Protein AF-A0A7C3LGN8-F1 (afdb_monomer_lite)

Foldseek 3Di:
DAAAAEAAELDLVVLLVVLLVVCLVQLVPAAEEEEEQDLVVLVVSQCVNPVVDGPRDHRDHLLRLLCVLVVQADEQDLVNLLVLLLVLLVVCVVVVQADPCVVPSPPPCVSSVLSVVLLQCLLQVHALVNLPPVDRVSSRNSSSNVSVVVPCVVPSYDYSSRSLQSSLVSLVVDDDPNAQEEYEARAHDQPYPSSLSSLLSRSVSYNYYYYYHYPPPCPRVCSSPVDDHDYDQDPCCQAPVNQCSVPVPDPDDGPDHDHDPPDDDDDDPDDVRVVVVVVVVLVVCVVVPQDSVRD

Radius of gyration: 23.97 Å; chains: 1; bounding box: 58×37×64 Å

Secondary structure (DSSP, 8-state):
--EEEEEEES-HHHHHHHHHHHHHHHTTTS-EEEEESSHHHHHHHHHHH-TT--TTEEEE-HHHHHHHH-TTPEE--HHHHHHHHHHHHHHHHHTT--SSSTTTTTSTTHHHHHHHHHHHHHHTT--GGGGTTS-HHHHHHHHHHHHHHHTGGGTTEE-HHHHHHHHHHHHHH---TTTTS-EEEES----SHHHHHHHHHHHHH-SEEEEEEETT-HHHHHHHHT-PPEEPPPS-TTSHHHHHHHHTTSSSPPPP----TTS-----SSHHHHHHHHHHHHHHHHHTT--GGG-

Structure (mmCIF, N/CA/C/O backbone):
data_AF-A0A7C3LGN8-F1
#
_entry.id   AF-A0A7C3LGN8-F1
#
loop_
_atom_site.group_PDB
_atom_site.id
_atom_site.type_symbol
_atom_site.label_atom_id
_atom_site.label_alt_id
_atom_site.label_comp_id
_atom_site.label_asym_id
_atom_site.label_entity_id
_atom_site.label_seq_id
_atom_site.pdbx_PDB_ins_code
_atom_site.Cartn_x
_atom_site.Cartn_y
_atom_site.Cartn_z
_atom_site.occupancy
_atom_site.B_iso_or_equiv
_atom_site.auth_seq_id
_atom_site.auth_comp_id
_atom_site.auth_asym_id
_atom_site.auth_atom_id
_atom_site.pdbx_PDB_model_num
ATOM 1 N N . MET A 1 1 ? -13.938 -19.496 -15.094 1.00 53.97 1 MET A N 1
ATOM 2 C CA . MET A 1 1 ? -12.948 -19.193 -14.038 1.00 53.97 1 MET A CA 1
ATOM 3 C C . MET A 1 1 ? -12.036 -18.115 -14.587 1.00 53.97 1 MET A C 1
ATOM 5 O O . MET A 1 1 ? -11.656 -18.241 -15.744 1.00 53.97 1 MET A O 1
ATOM 9 N N . ALA A 1 2 ? -11.773 -17.051 -13.826 1.00 71.06 2 ALA A N 1
ATOM 10 C CA . ALA A 1 2 ? -10.869 -15.985 -14.253 1.00 71.06 2 ALA A CA 1
ATOM 11 C C . ALA A 1 2 ? -9.469 -16.556 -14.518 1.00 71.06 2 ALA A C 1
ATOM 13 O O . ALA A 1 2 ? -8.994 -17.389 -13.741 1.00 71.06 2 ALA A O 1
ATOM 14 N N . ASN A 1 3 ? -8.819 -16.132 -15.601 1.00 91.88 3 ASN A N 1
ATOM 15 C CA . ASN A 1 3 ? -7.423 -16.487 -15.839 1.00 91.88 3 ASN A CA 1
ATOM 16 C C . ASN A 1 3 ? -6.543 -15.579 -14.968 1.00 91.88 3 ASN A C 1
ATOM 18 O O . ASN A 1 3 ? -6.354 -14.410 -15.301 1.00 91.88 3 ASN A O 1
ATOM 22 N N . ILE A 1 4 ? -6.088 -16.090 -13.820 1.00 96.38 4 ILE A N 1
ATOM 23 C CA . ILE A 1 4 ? -5.268 -15.346 -12.856 1.00 96.38 4 ILE A CA 1
ATOM 24 C C . ILE A 1 4 ? -3.822 -15.811 -12.978 1.00 96.38 4 ILE A C 1
ATOM 26 O O . ILE A 1 4 ? -3.517 -16.981 -12.744 1.00 96.38 4 ILE A O 1
ATOM 30 N N . ARG A 1 5 ? -2.925 -14.874 -13.278 1.00 96.38 5 ARG A N 1
ATOM 31 C CA . ARG A 1 5 ? -1.483 -15.104 -13.324 1.00 96.38 5 ARG A CA 1
ATOM 32 C C . ARG A 1 5 ? -0.773 -14.146 -12.376 1.00 96.38 5 ARG A C 1
ATOM 34 O O . ARG A 1 5 ? -1.023 -12.943 -12.394 1.00 96.38 5 ARG A O 1
ATOM 41 N N . VAL A 1 6 ? 0.133 -14.681 -11.564 1.00 96.56 6 VAL A N 1
ATOM 42 C CA . VAL A 1 6 ? 0.992 -13.903 -10.664 1.00 96.56 6 VAL A CA 1
ATOM 43 C C . VAL A 1 6 ? 2.434 -14.156 -11.054 1.00 96.56 6 VAL A C 1
ATOM 45 O O . VAL A 1 6 ? 2.827 -15.301 -11.245 1.00 96.56 6 VAL A O 1
ATOM 48 N N . VAL A 1 7 ? 3.211 -13.092 -11.175 1.00 95.69 7 VAL A N 1
ATOM 49 C CA . VAL A 1 7 ? 4.587 -13.121 -11.654 1.00 95.69 7 VAL A CA 1
ATOM 50 C C . VAL A 1 7 ? 5.491 -12.433 -10.640 1.00 95.69 7 VAL A C 1
ATOM 52 O O . VAL A 1 7 ? 5.232 -11.291 -10.262 1.00 95.69 7 VAL A O 1
ATOM 55 N N . ALA A 1 8 ? 6.573 -13.102 -10.247 1.00 94.06 8 ALA A N 1
ATOM 56 C CA . ALA A 1 8 ? 7.609 -12.552 -9.378 1.00 94.06 8 ALA A CA 1
ATOM 57 C C . ALA A 1 8 ? 8.941 -12.437 -10.129 1.00 94.06 8 ALA A C 1
ATOM 59 O O . ALA A 1 8 ? 9.364 -13.375 -10.807 1.00 94.06 8 ALA A O 1
ATOM 60 N N . THR A 1 9 ? 9.618 -11.297 -10.011 1.00 91.19 9 THR A N 1
ATOM 61 C CA . THR A 1 9 ? 10.934 -11.072 -10.629 1.00 91.19 9 THR A CA 1
ATOM 62 C C . THR A 1 9 ? 11.778 -10.104 -9.805 1.00 91.19 9 THR A C 1
ATOM 64 O O . THR A 1 9 ? 11.253 -9.210 -9.147 1.00 91.19 9 THR A O 1
ATOM 67 N N . ALA A 1 10 ? 13.101 -10.245 -9.871 1.00 88.44 10 ALA A N 1
ATOM 68 C CA . ALA A 1 10 ? 14.046 -9.319 -9.249 1.00 88.44 10 ALA A CA 1
ATOM 69 C C . ALA A 1 10 ? 14.302 -8.053 -10.100 1.00 88.44 10 ALA A C 1
ATOM 71 O O . ALA A 1 10 ? 15.069 -7.178 -9.698 1.00 88.44 10 ALA A O 1
ATOM 72 N N . SER A 1 11 ? 13.694 -7.951 -11.289 1.00 88.62 11 SER A N 1
ATOM 73 C CA . SER A 1 11 ? 13.928 -6.873 -12.250 1.00 88.62 11 SER A CA 1
ATOM 74 C C . SER A 1 11 ? 12.646 -6.109 -12.560 1.00 88.62 11 SER A C 1
ATOM 76 O O . SER A 1 11 ? 11.737 -6.621 -13.211 1.00 88.62 11 SER A O 1
ATOM 78 N N . ASN A 1 12 ? 12.603 -4.833 -12.170 1.00 88.56 12 ASN A N 1
ATOM 79 C CA . ASN A 1 12 ? 11.475 -3.957 -12.488 1.00 88.56 12 ASN A CA 1
ATOM 80 C C . ASN A 1 12 ? 11.258 -3.809 -14.007 1.00 88.56 12 ASN A C 1
ATOM 82 O O . ASN A 1 12 ? 10.122 -3.818 -14.471 1.00 88.56 12 ASN A O 1
ATOM 86 N N . ALA A 1 13 ? 12.335 -3.789 -14.801 1.00 88.75 13 ALA A N 1
ATOM 87 C CA . ALA A 1 13 ? 12.235 -3.748 -16.261 1.00 88.75 13 ALA A CA 1
ATOM 88 C C . ALA A 1 13 ? 11.453 -4.952 -16.821 1.00 88.75 13 ALA A C 1
ATOM 90 O O . ALA A 1 13 ? 10.620 -4.788 -17.709 1.00 88.75 13 ALA A O 1
ATOM 91 N N . ARG A 1 14 ? 11.659 -6.149 -16.253 1.00 89.94 14 ARG A N 1
ATOM 92 C CA . ARG A 1 14 ? 10.904 -7.349 -16.640 1.00 89.94 14 ARG A CA 1
ATOM 93 C C . ARG A 1 14 ? 9.448 -7.300 -16.192 1.00 89.94 14 ARG A C 1
ATOM 95 O O . ARG A 1 14 ? 8.587 -7.776 -16.924 1.00 89.94 14 ARG A O 1
ATOM 102 N N . GLN A 1 15 ? 9.150 -6.704 -15.034 1.00 90.75 15 GLN A N 1
ATOM 103 C CA . GLN A 1 15 ? 7.758 -6.475 -14.621 1.00 90.75 15 GLN A CA 1
ATOM 104 C C . GLN A 1 15 ? 7.026 -5.601 -15.637 1.00 90.75 15 GLN A C 1
ATOM 106 O O . GLN A 1 15 ? 5.933 -5.956 -16.068 1.00 90.75 15 GLN A O 1
ATOM 111 N N . ILE A 1 16 ? 7.647 -4.487 -16.040 1.00 92.94 16 ILE A N 1
ATOM 112 C CA . ILE A 1 16 ? 7.090 -3.539 -17.011 1.00 92.94 16 ILE A CA 1
ATOM 113 C C . ILE A 1 16 ? 6.866 -4.215 -18.367 1.00 92.94 16 ILE A C 1
ATOM 115 O O . ILE A 1 16 ? 5.824 -4.004 -18.983 1.00 92.94 16 ILE A O 1
ATOM 119 N N . GLU A 1 17 ? 7.804 -5.046 -18.824 1.00 93.69 17 GLU A N 1
ATOM 120 C CA . GLU A 1 17 ? 7.685 -5.786 -20.084 1.00 93.69 17 GLU A CA 1
ATOM 121 C C . GLU A 1 17 ? 6.467 -6.718 -20.086 1.00 93.69 17 GLU A C 1
ATOM 123 O O . GLU A 1 17 ? 5.605 -6.586 -20.956 1.00 93.69 17 GLU A O 1
ATOM 128 N N . VAL A 1 18 ? 6.337 -7.580 -19.071 1.00 95.31 18 VAL A N 1
ATOM 129 C CA . VAL A 1 18 ? 5.220 -8.536 -18.964 1.00 95.31 18 VAL A CA 1
ATOM 130 C C . VAL A 1 18 ? 3.885 -7.834 -18.720 1.00 95.31 18 VAL A C 1
ATOM 132 O O . VAL A 1 18 ? 2.869 -8.202 -19.312 1.00 95.31 18 VAL A O 1
ATOM 135 N N . ALA A 1 19 ? 3.875 -6.786 -17.896 1.00 96.12 19 ALA A N 1
ATOM 136 C CA . ALA A 1 19 ? 2.704 -5.938 -17.716 1.00 96.12 19 ALA A CA 1
ATOM 137 C C . ALA A 1 19 ? 2.287 -5.274 -19.040 1.00 96.12 19 ALA A C 1
ATOM 139 O O . ALA A 1 19 ? 1.102 -5.216 -19.363 1.00 96.12 19 ALA A O 1
ATOM 140 N N . GLY A 1 20 ? 3.256 -4.817 -19.835 1.00 95.88 20 GLY A N 1
ATOM 141 C CA . GLY A 1 20 ? 3.017 -4.216 -21.140 1.00 95.88 20 GLY A CA 1
ATOM 142 C C . GLY A 1 20 ? 2.506 -5.205 -22.185 1.00 95.88 20 GLY A C 1
ATOM 143 O O . GLY A 1 20 ? 1.640 -4.845 -22.977 1.00 95.88 20 GLY A O 1
ATOM 144 N N . GLU A 1 21 ? 2.998 -6.445 -22.186 1.00 95.38 21 GLU A N 1
ATOM 145 C CA . GLU A 1 21 ? 2.475 -7.525 -23.035 1.00 95.38 21 GLU A CA 1
ATOM 146 C C . GLU A 1 21 ? 1.005 -7.813 -22.732 1.00 95.38 21 GLU A C 1
ATOM 148 O O . GLU A 1 21 ? 0.184 -7.816 -23.648 1.00 95.38 21 GLU A O 1
ATOM 153 N N . PHE A 1 22 ? 0.664 -7.968 -21.450 1.00 96.00 22 PHE A N 1
ATOM 154 C CA . PHE A 1 22 ? -0.720 -8.150 -21.020 1.00 96.00 22 PHE A CA 1
ATOM 155 C C . PHE A 1 22 ? -1.600 -6.962 -21.408 1.00 96.00 22 PHE A C 1
ATOM 157 O O . PHE A 1 22 ? -2.686 -7.158 -21.944 1.00 96.00 22 PHE A O 1
ATOM 164 N N . LEU A 1 23 ? -1.134 -5.727 -21.192 1.00 95.62 23 LEU A N 1
ATOM 165 C CA . LEU A 1 23 ? -1.895 -4.548 -21.599 1.00 95.62 23 LEU A CA 1
ATOM 166 C C . LEU A 1 23 ? -2.158 -4.541 -23.102 1.00 95.62 23 LEU A C 1
ATOM 168 O O . LEU A 1 23 ? -3.307 -4.364 -23.482 1.00 95.62 23 LEU A O 1
ATOM 172 N N . ARG A 1 24 ? -1.141 -4.763 -23.946 1.00 94.19 24 ARG A N 1
ATOM 173 C CA . ARG A 1 24 ? -1.302 -4.771 -25.414 1.00 94.19 24 ARG A CA 1
ATOM 174 C C . ARG A 1 24 ? -2.341 -5.780 -25.889 1.00 94.19 24 ARG A C 1
ATOM 176 O O . ARG A 1 24 ? -3.101 -5.469 -26.799 1.00 94.19 24 ARG A O 1
ATOM 183 N N . ASP A 1 25 ? -2.366 -6.954 -25.272 1.00 93.75 25 ASP A N 1
ATOM 184 C CA . ASP A 1 25 ? -3.337 -8.002 -25.575 1.00 93.75 25 ASP A CA 1
ATOM 185 C C . ASP A 1 25 ? -4.763 -7.590 -25.165 1.00 93.75 25 ASP A C 1
ATOM 187 O O . ASP A 1 25 ? -5.692 -7.615 -25.969 1.00 93.75 25 ASP A O 1
ATOM 191 N N . GLN A 1 26 ? -4.942 -7.114 -23.931 1.00 94.25 26 GLN A N 1
ATOM 192 C CA . GLN A 1 26 ? -6.273 -6.824 -23.391 1.00 94.25 26 GLN A CA 1
ATOM 193 C C . GLN A 1 26 ? -6.915 -5.562 -23.989 1.00 94.25 26 GLN A C 1
ATOM 195 O O . GLN A 1 26 ? -8.118 -5.555 -24.273 1.00 94.25 26 GLN A O 1
ATOM 200 N N . ILE A 1 27 ? -6.128 -4.507 -24.235 1.00 92.69 27 ILE A N 1
ATOM 201 C CA . ILE A 1 27 ? -6.626 -3.228 -24.772 1.00 92.69 27 ILE A CA 1
ATOM 202 C C . ILE A 1 27 ? -7.101 -3.320 -26.230 1.00 92.69 27 ILE A C 1
ATOM 204 O O . ILE A 1 27 ? -7.779 -2.412 -26.715 1.00 92.69 27 ILE A O 1
ATOM 208 N N . ALA A 1 28 ? -6.740 -4.390 -26.946 1.00 89.00 28 ALA A N 1
ATOM 209 C CA . ALA A 1 28 ? -7.233 -4.662 -28.295 1.00 89.00 28 ALA A CA 1
ATOM 210 C C . ALA A 1 28 ? -8.694 -5.147 -28.300 1.00 89.00 28 ALA A C 1
ATOM 212 O O . ALA A 1 28 ? -9.361 -5.100 -29.335 1.00 89.00 28 ALA A O 1
ATOM 213 N N . HIS A 1 29 ? -9.192 -5.616 -27.152 1.00 88.75 29 HIS A N 1
ATOM 214 C CA . HIS A 1 29 ? -10.468 -6.323 -27.049 1.00 88.75 29 HIS A CA 1
ATOM 215 C C . HI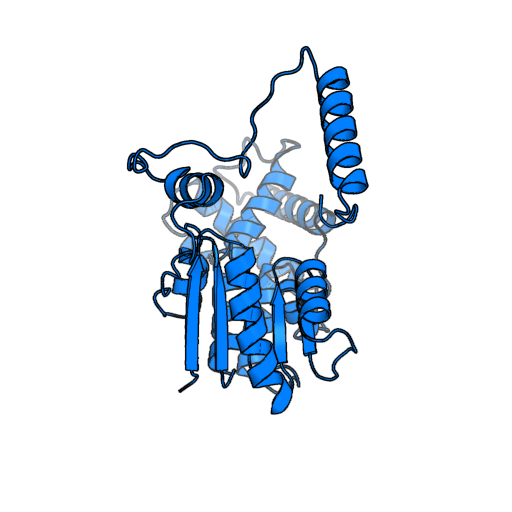S A 1 29 ? -11.420 -5.733 -26.002 1.00 88.75 29 HIS A C 1
ATOM 217 O O . HIS A 1 29 ? -12.620 -5.998 -26.063 1.00 88.75 29 HIS A O 1
ATOM 223 N N . SER A 1 30 ? -10.916 -4.947 -25.047 1.00 92.81 30 SER A N 1
ATOM 224 C CA . SER A 1 30 ? -11.715 -4.405 -23.943 1.00 92.81 30 SER A CA 1
ATOM 225 C C . SER A 1 30 ? -11.039 -3.221 -23.245 1.00 92.81 30 SER A C 1
ATOM 227 O O . SER A 1 30 ? -9.864 -2.932 -23.468 1.00 92.81 30 SER A O 1
ATOM 229 N N . GLU A 1 31 ? -11.789 -2.544 -22.376 1.00 96.38 31 GLU A N 1
ATOM 230 C CA . GLU A 1 31 ? -11.225 -1.616 -21.394 1.00 96.38 31 GLU A CA 1
ATOM 231 C C . GLU A 1 31 ? -10.465 -2.382 -20.301 1.00 96.38 31 GLU A C 1
ATOM 233 O O . GLU A 1 31 ? -10.821 -3.510 -19.978 1.00 96.38 31 GLU A O 1
ATOM 238 N N . VAL A 1 32 ? -9.442 -1.774 -19.699 1.00 97.25 32 VAL A N 1
ATOM 239 C CA . VAL A 1 32 ? -8.570 -2.421 -18.708 1.00 97.25 32 VAL A CA 1
ATOM 240 C C . VAL A 1 32 ? -8.399 -1.529 -17.487 1.00 97.25 32 VAL A C 1
ATOM 242 O O . VAL A 1 32 ? -8.167 -0.325 -17.609 1.00 97.25 32 VAL A O 1
ATOM 245 N N . VAL A 1 33 ? -8.456 -2.129 -16.298 1.00 97.62 33 VAL A N 1
ATOM 246 C CA . VAL A 1 33 ? -8.113 -1.461 -15.040 1.00 97.62 33 VAL A CA 1
ATOM 247 C C . VAL A 1 33 ? -6.662 -1.774 -14.689 1.00 97.62 33 VAL A C 1
ATOM 249 O O . VAL A 1 33 ? -6.301 -2.921 -14.437 1.00 97.62 33 VAL A O 1
ATOM 252 N N . LEU A 1 34 ? -5.831 -0.736 -14.651 1.00 97.62 34 LEU A N 1
ATOM 253 C CA . LEU A 1 34 ? -4.450 -0.773 -14.186 1.00 97.62 34 LEU A CA 1
ATOM 254 C C . LEU A 1 34 ? -4.379 -0.185 -12.777 1.00 97.62 34 LEU A C 1
ATOM 256 O O . LEU A 1 34 ? -4.573 1.016 -12.579 1.00 97.62 34 LEU A O 1
ATOM 260 N N . ILE A 1 35 ? -4.057 -1.040 -11.813 1.00 97.62 35 ILE A N 1
ATOM 261 C CA . ILE A 1 35 ? -3.753 -0.661 -10.441 1.00 97.62 35 ILE A CA 1
ATOM 262 C C . ILE A 1 35 ? -2.243 -0.703 -10.238 1.00 97.62 35 ILE A C 1
ATOM 264 O O . ILE A 1 35 ? -1.625 -1.753 -10.392 1.00 97.62 35 ILE A O 1
ATOM 268 N N . SER A 1 36 ? -1.660 0.422 -9.839 1.00 95.88 36 SER A N 1
ATOM 269 C CA . SER A 1 36 ? -0.230 0.542 -9.542 1.00 95.88 36 SER A CA 1
ATOM 270 C C . SER A 1 36 ? 0.020 1.152 -8.162 1.00 95.88 36 SER A C 1
ATOM 272 O O . SER A 1 36 ? -0.853 1.824 -7.602 1.00 95.88 36 SER A O 1
ATOM 274 N N . ALA A 1 37 ? 1.223 0.950 -7.609 1.00 92.00 37 ALA A N 1
ATOM 275 C CA . ALA A 1 37 ? 1.624 1.527 -6.317 1.00 92.00 37 ALA A CA 1
ATOM 276 C C . ALA A 1 37 ? 1.440 3.055 -6.264 1.00 92.00 37 ALA A C 1
ATOM 278 O O . ALA A 1 37 ? 0.983 3.615 -5.268 1.00 92.00 37 ALA A O 1
ATOM 279 N N . THR A 1 38 ? 1.748 3.734 -7.370 1.00 94.31 38 THR A N 1
ATOM 280 C CA . THR A 1 38 ? 1.470 5.160 -7.561 1.00 94.31 38 THR A CA 1
ATOM 281 C C . THR A 1 38 ? 0.784 5.379 -8.897 1.00 94.31 38 THR A C 1
ATOM 283 O O . THR A 1 38 ? 1.017 4.632 -9.848 1.00 94.31 38 THR A O 1
ATOM 286 N N . ARG A 1 39 ? -0.017 6.444 -9.011 1.00 93.44 39 ARG A N 1
ATOM 287 C CA . ARG A 1 39 ? -0.634 6.818 -10.292 1.00 93.44 39 ARG A CA 1
ATOM 288 C C . ARG A 1 39 ? 0.415 7.082 -11.375 1.00 93.44 39 ARG A C 1
ATOM 290 O O . ARG A 1 39 ? 0.241 6.652 -12.506 1.00 93.44 39 ARG A O 1
ATOM 297 N N . ARG A 1 40 ? 1.537 7.712 -11.008 1.00 94.00 40 ARG A N 1
ATOM 298 C CA . ARG A 1 40 ? 2.640 7.993 -11.933 1.00 94.00 40 ARG A CA 1
ATOM 299 C C . ARG A 1 40 ? 3.222 6.718 -12.551 1.00 94.00 40 ARG A C 1
ATOM 301 O O . ARG A 1 40 ? 3.422 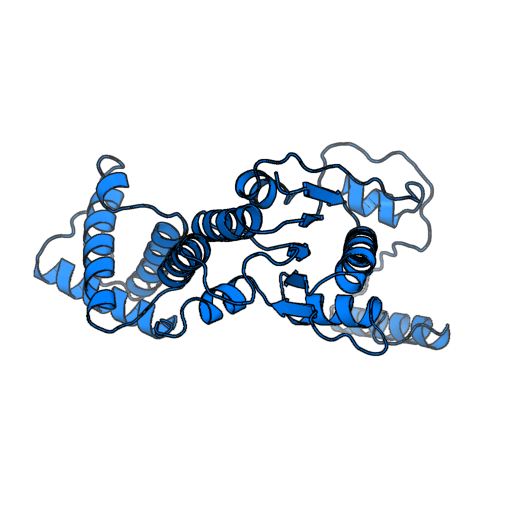6.702 -13.756 1.00 94.00 40 ARG A O 1
ATOM 308 N N . ALA A 1 41 ? 3.434 5.659 -11.768 1.00 93.31 41 ALA A N 1
ATOM 309 C CA . ALA A 1 41 ? 3.945 4.391 -12.297 1.00 93.31 41 ALA A CA 1
ATOM 310 C C . ALA A 1 41 ? 3.002 3.787 -13.356 1.00 93.31 41 ALA A C 1
ATOM 312 O O . ALA A 1 41 ? 3.448 3.340 -14.411 1.00 93.31 41 ALA A O 1
ATOM 313 N N . GLY A 1 42 ? 1.688 3.843 -13.111 1.00 94.50 42 GLY A N 1
ATOM 314 C CA . GLY A 1 42 ? 0.688 3.425 -14.093 1.00 94.50 42 GLY A CA 1
ATOM 315 C C . GLY A 1 42 ? 0.669 4.322 -15.334 1.00 94.50 42 GLY A C 1
ATOM 316 O O . GLY A 1 42 ? 0.514 3.833 -16.451 1.00 94.50 42 GLY A O 1
ATOM 317 N N . ASP A 1 43 ? 0.880 5.628 -15.160 1.00 94.25 43 ASP A N 1
ATOM 318 C CA . ASP A 1 43 ? 0.978 6.591 -16.260 1.00 94.25 43 ASP A CA 1
ATOM 319 C C . ASP A 1 43 ? 2.237 6.388 -17.116 1.00 94.25 43 ASP A C 1
ATOM 321 O O . ASP A 1 43 ? 2.166 6.552 -18.333 1.00 94.25 43 ASP A O 1
ATOM 325 N N . ASP A 1 44 ? 3.373 6.057 -16.499 1.00 93.56 44 ASP A N 1
ATOM 326 C CA . ASP A 1 44 ? 4.633 5.752 -17.185 1.00 93.56 44 ASP A CA 1
ATOM 327 C C . ASP A 1 44 ? 4.490 4.463 -18.016 1.00 93.56 44 ASP A C 1
ATOM 329 O O . ASP A 1 44 ? 4.790 4.476 -19.212 1.00 93.56 44 ASP A O 1
ATOM 333 N N . LEU A 1 45 ? 3.927 3.387 -17.443 1.00 94.81 45 LEU A N 1
ATOM 334 C CA . LEU A 1 45 ? 3.642 2.148 -18.183 1.00 94.81 45 LEU A CA 1
ATOM 335 C C . LEU A 1 45 ? 2.675 2.397 -19.349 1.00 94.81 45 LEU A C 1
ATOM 337 O O . LEU A 1 45 ? 2.917 1.950 -20.469 1.00 94.81 45 LEU A O 1
ATOM 341 N N . ALA A 1 46 ? 1.592 3.136 -19.109 1.00 94.50 46 ALA A N 1
ATOM 342 C CA . ALA A 1 46 ? 0.616 3.447 -20.146 1.00 94.50 46 ALA A CA 1
ATOM 343 C C . ALA A 1 46 ? 1.218 4.261 -21.295 1.00 94.50 46 ALA A C 1
ATOM 345 O O . ALA A 1 46 ? 0.916 3.980 -22.451 1.00 94.50 46 ALA A O 1
ATOM 346 N N . ARG A 1 47 ? 2.092 5.234 -21.003 1.00 92.81 47 ARG A N 1
ATOM 347 C CA . ARG A 1 47 ? 2.822 5.992 -22.033 1.00 92.81 47 ARG A CA 1
ATOM 348 C C . ARG A 1 47 ? 3.790 5.113 -22.821 1.00 92.81 47 ARG A C 1
ATOM 350 O O . ARG A 1 47 ? 3.892 5.283 -24.032 1.00 92.81 47 ARG A O 1
ATOM 357 N N . ALA A 1 48 ? 4.466 4.175 -22.159 1.00 91.62 48 ALA A N 1
ATOM 358 C CA . ALA A 1 48 ? 5.383 3.247 -22.816 1.00 91.62 48 ALA A CA 1
ATOM 359 C C . ALA A 1 48 ? 4.654 2.256 -23.742 1.00 91.62 48 ALA A C 1
ATOM 361 O O . ALA A 1 48 ? 5.153 1.927 -24.816 1.00 91.62 48 ALA A O 1
ATOM 362 N N . VAL A 1 49 ? 3.471 1.783 -23.342 1.00 93.62 49 VAL A N 1
ATOM 363 C CA . VAL A 1 49 ? 2.683 0.805 -24.110 1.00 93.62 49 VAL A CA 1
ATOM 364 C C . VAL A 1 49 ? 1.832 1.470 -25.195 1.00 93.62 49 VAL A C 1
ATOM 366 O O . VAL A 1 49 ? 1.721 0.937 -26.298 1.00 93.62 49 VAL A O 1
ATOM 369 N N . CYS A 1 50 ? 1.259 2.636 -24.896 1.00 92.25 50 CYS A N 1
ATOM 370 C CA . CYS A 1 50 ? 0.340 3.380 -25.754 1.00 92.25 50 CYS A CA 1
ATOM 371 C C . CYS A 1 50 ? 0.874 4.806 -26.000 1.00 92.25 50 CYS A C 1
ATOM 373 O O . CYS A 1 50 ? 0.334 5.767 -25.443 1.00 92.25 50 CYS A O 1
ATOM 375 N N . PRO A 1 51 ? 1.909 4.986 -26.843 1.00 89.62 51 PRO A N 1
ATOM 376 C CA . PRO A 1 51 ? 2.55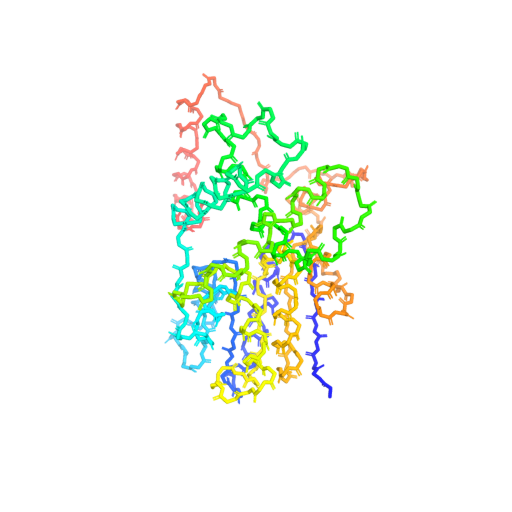8 6.287 -27.044 1.00 89.62 51 PRO A CA 1
ATOM 377 C C . PRO A 1 51 ? 1.627 7.342 -27.660 1.00 89.62 51 PRO A C 1
ATOM 379 O O . PRO A 1 51 ? 1.792 8.535 -27.423 1.00 89.62 51 PRO A O 1
ATOM 382 N N . THR A 1 52 ? 0.618 6.912 -28.419 1.00 90.31 52 THR A N 1
ATOM 383 C CA . THR A 1 52 ? -0.406 7.783 -29.018 1.00 90.31 52 THR A CA 1
ATOM 384 C C . THR A 1 52 ? -1.624 8.001 -28.113 1.00 90.31 52 THR A C 1
ATOM 386 O O . THR A 1 52 ? -2.575 8.663 -28.520 1.00 90.31 52 THR A O 1
ATOM 389 N N . GLY A 1 53 ? -1.620 7.440 -26.898 1.00 87.44 53 GLY A N 1
ATOM 390 C CA . GLY A 1 53 ? -2.787 7.365 -26.022 1.00 87.44 53 GLY A CA 1
ATOM 391 C C . GLY A 1 53 ? -3.738 6.222 -26.390 1.00 87.44 53 GLY A C 1
ATOM 392 O O . GLY A 1 53 ? -3.721 5.700 -27.505 1.00 87.44 53 GLY A O 1
ATOM 393 N N . HIS A 1 54 ? -4.561 5.813 -25.423 1.00 89.94 54 HIS A N 1
ATOM 394 C CA . HIS A 1 54 ? -5.573 4.766 -25.582 1.00 89.94 54 HIS A CA 1
ATOM 395 C C . HIS A 1 54 ? -6.791 5.079 -24.699 1.00 89.94 54 HIS A C 1
ATOM 397 O O . HIS A 1 54 ? -6.634 5.563 -23.573 1.00 89.94 54 HIS A O 1
ATOM 403 N N . LEU A 1 55 ? -7.997 4.862 -25.230 1.00 91.44 55 LEU A N 1
ATOM 404 C CA . LEU A 1 55 ? -9.259 5.051 -24.509 1.00 91.44 55 LEU A CA 1
ATOM 405 C C . LEU A 1 55 ? -9.682 3.738 -23.851 1.00 91.44 55 LEU A C 1
ATOM 407 O O . LEU A 1 55 ? -9.680 2.700 -24.499 1.00 91.44 55 LEU A O 1
ATOM 411 N N . GLY A 1 56 ? -10.103 3.797 -22.588 1.00 92.38 56 GLY A N 1
ATOM 412 C CA . GLY A 1 56 ? -10.485 2.600 -21.834 1.00 92.38 56 GLY A CA 1
ATOM 413 C C . GLY A 1 56 ? -9.356 2.003 -20.993 1.00 92.38 56 GLY A C 1
ATOM 414 O O . GLY A 1 56 ? -9.535 0.942 -20.409 1.00 92.38 56 GLY A O 1
ATOM 415 N N . LEU A 1 57 ? -8.203 2.673 -20.886 1.00 95.88 57 LEU A N 1
ATOM 416 C CA . LEU A 1 57 ? -7.160 2.320 -19.920 1.00 95.88 57 LEU A CA 1
ATOM 417 C C . LEU A 1 57 ? -7.314 3.138 -18.628 1.00 95.88 57 LEU A C 1
ATOM 419 O O . LEU A 1 57 ? -6.887 4.297 -18.534 1.00 95.88 57 LEU A O 1
ATOM 423 N N . HIS A 1 58 ? -7.906 2.516 -17.611 1.00 96.31 58 HIS A N 1
ATOM 424 C CA . HIS A 1 58 ? -8.213 3.132 -16.320 1.00 96.31 58 HIS A CA 1
ATOM 425 C C . HIS A 1 58 ? -7.047 2.957 -15.348 1.00 96.31 58 HIS A C 1
ATOM 427 O O . HIS A 1 58 ? -6.823 1.870 -14.826 1.00 96.31 58 HIS A O 1
ATOM 433 N N . ARG A 1 59 ? -6.290 4.030 -15.103 1.00 95.94 59 ARG A N 1
ATOM 434 C CA . ARG A 1 59 ? -5.073 4.025 -14.270 1.00 95.94 59 ARG A CA 1
ATOM 435 C C . ARG A 1 59 ? -5.368 4.587 -12.891 1.00 95.94 59 ARG A C 1
ATOM 437 O O . ARG A 1 59 ? -5.676 5.775 -12.767 1.00 95.94 59 ARG A O 1
ATOM 444 N N . LEU A 1 60 ? -5.275 3.749 -11.868 1.00 97.06 60 LEU A N 1
ATOM 445 C CA . LEU A 1 60 ? -5.655 4.092 -10.502 1.00 97.06 60 LEU A CA 1
ATOM 446 C C . LEU A 1 60 ? -4.670 3.488 -9.498 1.00 97.06 60 LEU A C 1
ATOM 448 O O . LEU A 1 60 ? -3.944 2.544 -9.788 1.00 97.06 60 LEU A O 1
ATOM 452 N N . THR A 1 61 ? -4.661 4.016 -8.281 1.00 97.00 61 THR A N 1
ATOM 453 C CA . THR A 1 61 ? -4.153 3.279 -7.117 1.00 97.00 61 THR A CA 1
ATOM 454 C C . THR A 1 61 ? -5.289 2.491 -6.465 1.00 97.00 61 THR A C 1
ATOM 456 O O . THR A 1 61 ? -6.468 2.772 -6.693 1.00 97.00 61 THR A O 1
ATOM 459 N N . ILE A 1 62 ? -4.951 1.545 -5.583 1.00 96.38 62 ILE A N 1
ATOM 460 C CA . ILE A 1 62 ? -5.946 0.798 -4.791 1.00 96.38 62 ILE A CA 1
ATOM 461 C C . ILE A 1 62 ? -6.866 1.760 -4.031 1.00 96.38 62 ILE A C 1
ATOM 463 O O . ILE A 1 62 ? -8.085 1.618 -4.056 1.00 96.38 62 ILE A O 1
ATOM 467 N N . THR A 1 63 ? -6.278 2.767 -3.387 1.00 94.56 63 THR A N 1
ATOM 468 C CA . THR A 1 63 ? -7.012 3.761 -2.598 1.00 94.56 63 THR A CA 1
ATOM 469 C C . THR A 1 63 ? -7.902 4.653 -3.461 1.00 94.56 63 THR A C 1
ATOM 471 O O . THR A 1 63 ? -9.013 4.971 -3.049 1.00 94.56 63 THR A O 1
ATOM 474 N N . GLN A 1 64 ? -7.459 5.019 -4.669 1.00 95.88 64 GLN A N 1
ATOM 475 C CA . GLN A 1 64 ? -8.270 5.794 -5.611 1.00 95.88 64 GLN A CA 1
ATOM 476 C C . GLN A 1 64 ? -9.474 4.997 -6.108 1.00 95.88 64 GLN A C 1
ATOM 478 O O . GLN A 1 64 ? -10.578 5.534 -6.129 1.00 95.88 64 GLN A O 1
ATOM 483 N N . LEU A 1 65 ? -9.280 3.725 -6.471 1.00 96.62 65 LEU A N 1
ATOM 484 C CA . LEU A 1 65 ? -10.388 2.869 -6.889 1.00 96.62 65 LEU A CA 1
ATOM 485 C C . LEU A 1 65 ? -11.374 2.641 -5.737 1.00 96.62 65 LEU A C 1
ATOM 487 O O . LEU A 1 65 ? -12.576 2.774 -5.938 1.00 96.62 65 LEU A O 1
ATOM 491 N N . ALA A 1 66 ? -10.882 2.370 -4.526 1.00 96.44 66 ALA A N 1
ATOM 492 C CA . ALA A 1 66 ? -11.742 2.209 -3.356 1.00 96.44 66 ALA A CA 1
ATOM 493 C C . ALA A 1 66 ? -12.590 3.467 -3.095 1.00 96.44 66 ALA A C 1
ATOM 495 O O . ALA A 1 66 ? -13.800 3.361 -2.931 1.00 96.44 66 ALA A O 1
ATOM 496 N N . ALA A 1 67 ? -11.983 4.657 -3.160 1.00 94.56 67 ALA A N 1
ATOM 497 C CA . ALA A 1 67 ? -12.700 5.920 -2.999 1.00 94.56 67 ALA A CA 1
ATOM 498 C C . ALA A 1 67 ? -13.753 6.165 -4.099 1.00 94.56 67 ALA A C 1
ATOM 500 O O . ALA A 1 67 ? -14.830 6.674 -3.802 1.00 94.56 67 ALA A O 1
ATOM 501 N N . GLN A 1 68 ? -13.480 5.780 -5.354 1.00 95.56 68 GLN A N 1
ATOM 502 C CA . GLN A 1 68 ? -14.463 5.877 -6.447 1.00 95.56 68 GLN A CA 1
ATOM 503 C C . GLN A 1 68 ? -15.6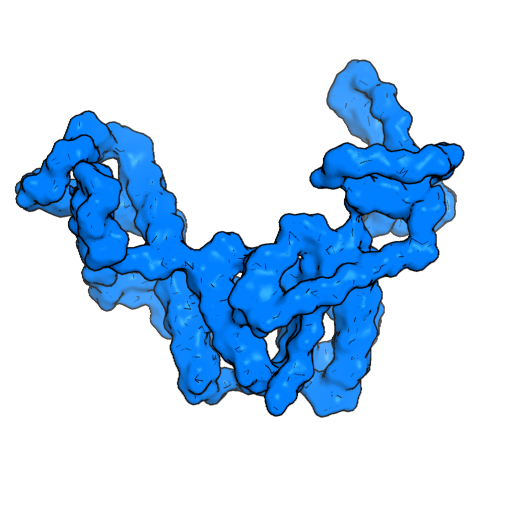67 4.952 -6.246 1.00 95.56 68 GLN A C 1
ATOM 505 O O . GLN A 1 68 ? -16.778 5.307 -6.630 1.00 95.56 68 GLN A O 1
ATOM 510 N N . LEU A 1 69 ? -15.457 3.790 -5.625 1.00 95.75 69 LEU A N 1
ATOM 511 C CA . LEU A 1 69 ? -16.525 2.843 -5.304 1.00 95.75 69 LEU A CA 1
ATOM 512 C C . LEU A 1 69 ? -17.356 3.273 -4.088 1.00 95.75 69 LEU A C 1
ATOM 514 O O . LEU A 1 69 ? -18.475 2.795 -3.912 1.00 95.75 69 LEU A O 1
ATOM 518 N N . THR A 1 70 ? -16.843 4.191 -3.267 1.00 94.12 70 THR A N 1
ATOM 519 C CA . THR A 1 70 ? -17.514 4.683 -2.058 1.00 94.12 70 THR A CA 1
ATOM 520 C C . THR A 1 70 ? -17.634 6.216 -2.044 1.00 94.12 70 THR A C 1
ATOM 522 O O . THR A 1 70 ? -17.151 6.860 -1.110 1.00 94.12 70 THR A O 1
ATOM 525 N N . PRO A 1 71 ? -18.282 6.841 -3.046 1.00 92.12 71 PRO A N 1
ATOM 526 C CA . PRO A 1 71 ? -18.282 8.301 -3.204 1.00 92.12 71 PRO A CA 1
ATOM 527 C C . PRO A 1 71 ? -19.072 9.046 -2.117 1.00 92.12 71 PRO A C 1
ATOM 529 O O . PRO A 1 71 ? -18.935 10.255 -1.974 1.00 92.12 71 PRO A O 1
ATOM 532 N N . HIS A 1 72 ? -19.914 8.333 -1.368 1.00 89.94 72 HIS A N 1
ATOM 533 C CA . HIS A 1 72 ? -20.735 8.868 -0.282 1.00 89.94 72 HIS A CA 1
ATOM 534 C C . HIS A 1 72 ? -19.976 8.984 1.049 1.00 89.94 72 HIS A C 1
ATOM 536 O O . HIS A 1 72 ? -20.476 9.612 1.975 1.00 89.94 72 HIS A O 1
ATOM 542 N N . LEU A 1 73 ? -18.789 8.377 1.165 1.00 90.69 73 LEU A N 1
ATOM 543 C CA . LEU A 1 73 ? -18.003 8.399 2.395 1.00 90.69 73 LEU A CA 1
ATOM 544 C C . LEU A 1 73 ? -17.099 9.632 2.448 1.00 90.69 73 LEU A C 1
ATOM 546 O O . LEU A 1 73 ? -16.380 9.924 1.491 1.00 90.69 73 LEU A O 1
ATOM 550 N N . THR A 1 74 ? -17.067 10.311 3.596 1.00 90.31 74 THR A N 1
ATOM 551 C CA . THR A 1 74 ? -16.166 11.448 3.814 1.00 90.31 74 THR A CA 1
ATOM 552 C C . THR A 1 74 ? -14.842 10.959 4.408 1.00 90.31 74 THR A C 1
ATOM 554 O O . THR A 1 74 ? -14.846 10.406 5.509 1.00 90.31 74 THR A O 1
ATOM 557 N N . PRO A 1 75 ? -13.688 11.154 3.742 1.00 88.12 75 PRO A N 1
ATOM 558 C CA . PRO A 1 75 ? -12.411 10.653 4.243 1.00 88.12 75 PRO A CA 1
ATOM 559 C C . PRO A 1 75 ? -12.025 11.252 5.599 1.00 88.12 75 PRO A C 1
ATOM 561 O O . PRO A 1 75 ? -11.992 12.472 5.778 1.00 88.12 75 PRO A O 1
ATOM 564 N N . LEU A 1 76 ? -11.653 10.389 6.542 1.00 90.94 76 LEU A N 1
ATOM 565 C CA . LEU A 1 76 ? -11.109 10.789 7.832 1.00 90.94 76 LEU A CA 1
ATOM 566 C C . LEU A 1 76 ? -9.632 11.173 7.678 1.00 90.94 76 LEU A C 1
ATOM 568 O O . LEU A 1 76 ? -8.783 10.339 7.360 1.00 90.94 76 LEU A O 1
ATOM 572 N N . SER A 1 77 ? -9.310 12.444 7.923 1.00 90.75 77 SER A N 1
ATOM 573 C CA . SER A 1 77 ? -7.920 12.905 7.934 1.00 90.75 77 SER A CA 1
ATOM 574 C C . SER A 1 77 ? -7.171 12.386 9.164 1.00 90.75 77 SER A C 1
ATOM 576 O O . SER A 1 77 ? -7.771 12.065 10.190 1.00 90.75 77 SER A O 1
ATOM 578 N N . ARG A 1 78 ? -5.835 12.372 9.101 1.00 90.06 78 ARG A N 1
ATOM 579 C CA . ARG A 1 78 ? -4.999 12.001 10.252 1.00 90.06 78 ARG A CA 1
ATOM 580 C C . ARG A 1 78 ? -5.296 12.860 11.485 1.00 90.06 78 ARG A C 1
ATOM 582 O O . ARG A 1 78 ? -5.484 12.321 12.567 1.00 90.06 78 ARG A O 1
ATOM 589 N N . LEU A 1 79 ? -5.396 14.179 11.314 1.00 91.94 79 LEU A N 1
ATOM 590 C CA . LEU A 1 79 ? -5.704 15.094 12.415 1.00 91.94 79 LEU A CA 1
ATOM 591 C C . LEU A 1 79 ? -7.086 14.805 13.018 1.00 91.94 79 LEU A C 1
ATOM 593 O O . LEU A 1 79 ? -7.251 14.837 14.234 1.00 91.94 79 LEU A O 1
ATOM 597 N N . ALA A 1 80 ? -8.073 14.486 12.176 1.00 91.31 80 ALA A N 1
ATOM 598 C CA . ALA A 1 80 ? -9.395 14.101 12.647 1.00 91.31 80 ALA A CA 1
ATOM 599 C C . ALA A 1 80 ? -9.354 12.767 13.411 1.00 91.31 80 ALA A C 1
ATOM 601 O O . ALA A 1 80 ? -9.992 12.657 14.454 1.00 91.31 80 ALA A O 1
ATOM 602 N N . ALA A 1 81 ? -8.570 11.786 12.956 1.00 92.25 81 ALA A N 1
ATOM 603 C CA . ALA A 1 81 ? -8.377 10.525 13.671 1.00 92.25 81 ALA A CA 1
ATOM 604 C C . ALA A 1 81 ? -7.726 10.730 15.051 1.00 92.25 81 ALA A C 1
ATOM 606 O O . ALA A 1 81 ? -8.189 10.156 16.034 1.00 92.25 81 ALA A O 1
ATOM 607 N N . GLU A 1 82 ? -6.708 11.588 15.151 1.00 94.00 82 GLU A N 1
ATOM 608 C CA . GLU A 1 82 ? -6.058 11.933 16.423 1.00 94.00 82 GLU A CA 1
ATOM 609 C C . GLU A 1 82 ? -7.017 12.677 17.373 1.00 94.00 82 GLU A C 1
ATOM 611 O O . GLU A 1 82 ? -7.086 12.367 18.564 1.00 94.00 82 GLU A O 1
ATOM 616 N N . ALA A 1 83 ? -7.826 13.603 16.848 1.00 92.62 83 ALA A N 1
ATOM 617 C CA . ALA A 1 83 ? -8.854 14.298 17.624 1.00 92.62 83 ALA A CA 1
ATOM 618 C C . ALA A 1 83 ? -9.958 13.345 18.118 1.00 92.62 83 ALA A C 1
ATOM 620 O O . ALA A 1 83 ? -10.399 13.445 19.266 1.00 92.62 83 ALA A O 1
ATOM 621 N N . LEU A 1 84 ? -10.387 12.395 17.277 1.00 92.44 84 LEU A N 1
ATOM 622 C CA . LEU A 1 84 ? -11.321 11.340 17.670 1.00 92.44 84 LEU A CA 1
ATOM 623 C C . LEU A 1 84 ? -10.724 10.460 18.768 1.00 92.44 84 LEU A C 1
ATOM 625 O O . LEU A 1 84 ? -11.387 10.245 19.779 1.00 92.44 84 LEU A O 1
ATOM 629 N N . ALA A 1 85 ? -9.475 10.016 18.614 1.00 93.94 85 ALA A N 1
ATOM 630 C CA . ALA A 1 85 ? -8.786 9.210 19.618 1.00 93.94 85 ALA A CA 1
ATOM 631 C C . ALA A 1 85 ? -8.687 9.938 20.968 1.00 93.94 85 ALA A C 1
ATOM 633 O O . ALA A 1 85 ? -8.995 9.346 21.999 1.00 93.94 85 ALA A O 1
ATOM 634 N N . SER A 1 86 ? -8.343 11.230 20.966 1.00 94.25 86 SER A N 1
ATOM 635 C CA . SER A 1 86 ? -8.316 12.063 22.177 1.00 94.25 86 SER A CA 1
ATOM 636 C C . SER A 1 86 ? -9.689 12.148 22.857 1.00 94.25 86 SER A C 1
ATOM 638 O O . SER A 1 86 ? -9.812 11.966 24.069 1.00 94.25 86 SER A O 1
ATOM 640 N N . ARG A 1 87 ? -10.758 12.341 22.075 1.00 92.12 87 ARG A N 1
ATOM 641 C CA . ARG A 1 87 ? -12.129 12.403 22.600 1.00 92.12 87 ARG A CA 1
ATOM 642 C C . ARG A 1 87 ? -12.603 11.066 23.175 1.00 92.12 87 ARG A C 1
ATOM 644 O O . ARG A 1 87 ? -13.196 11.046 24.251 1.00 92.12 87 ARG A O 1
ATOM 651 N N . ILE A 1 88 ? -12.329 9.963 22.483 1.00 93.56 88 ILE A N 1
ATOM 652 C CA . ILE A 1 88 ? -12.670 8.603 22.926 1.00 93.56 88 ILE A CA 1
ATOM 653 C C . ILE A 1 88 ? -11.920 8.253 24.209 1.00 93.56 88 ILE A C 1
ATOM 655 O O . ILE A 1 88 ? -12.514 7.736 25.152 1.00 93.56 88 ILE A O 1
ATOM 659 N N . LEU A 1 89 ? -10.635 8.597 24.272 1.00 93.94 89 LEU A N 1
ATOM 660 C CA . LEU A 1 89 ? -9.817 8.432 25.463 1.00 93.94 89 LEU A CA 1
ATOM 661 C C . LEU A 1 89 ? -10.388 9.207 26.652 1.00 93.94 89 LEU A C 1
ATOM 663 O O . LEU A 1 89 ? -10.551 8.644 27.731 1.00 93.94 89 LEU A O 1
ATOM 667 N N . HIS A 1 90 ? -10.743 10.477 26.447 1.00 92.69 90 HIS A N 1
ATOM 668 C CA . HIS A 1 90 ? -11.363 11.300 27.480 1.00 92.69 90 HIS A CA 1
ATOM 669 C C . HIS A 1 90 ? -12.676 10.687 27.990 1.00 92.69 90 HIS A C 1
ATOM 671 O O . HIS A 1 90 ? -12.898 10.611 29.199 1.00 92.69 90 HIS A O 1
ATOM 677 N N . HIS A 1 91 ? -13.517 10.182 27.084 1.00 92.31 91 HIS A N 1
ATOM 678 C CA . HIS A 1 91 ? -14.753 9.497 27.454 1.00 92.31 91 HIS A CA 1
ATOM 679 C C . HIS A 1 91 ? -14.483 8.215 28.262 1.00 92.31 91 HIS A C 1
ATOM 681 O O . HIS A 1 91 ? -15.102 8.007 29.306 1.00 92.31 91 HIS A O 1
ATOM 687 N N . ALA A 1 92 ? -13.516 7.394 27.844 1.00 92.62 92 ALA A N 1
ATOM 688 C CA . ALA A 1 92 ? -13.146 6.165 28.546 1.00 92.62 92 ALA A CA 1
ATOM 689 C C . ALA A 1 92 ? -12.561 6.432 29.949 1.00 92.62 92 ALA A C 1
ATOM 691 O O . ALA A 1 92 ? -12.799 5.655 30.879 1.00 92.62 92 ALA A O 1
ATOM 692 N N . LEU A 1 93 ? -11.842 7.548 30.126 1.00 91.94 93 LEU A N 1
ATOM 693 C CA . LEU A 1 93 ? -11.331 7.998 31.425 1.00 91.94 93 LEU A CA 1
ATOM 694 C C . LEU A 1 93 ? -12.453 8.438 32.374 1.00 91.94 93 LEU A C 1
ATOM 696 O O . LEU A 1 93 ? -12.451 8.025 33.535 1.00 91.94 93 LEU A O 1
ATOM 700 N N . ILE A 1 94 ? -13.424 9.227 31.892 1.00 92.25 94 ILE A N 1
ATOM 701 C CA . ILE A 1 94 ? -14.583 9.663 32.697 1.00 92.25 94 ILE A CA 1
ATOM 702 C C . ILE A 1 94 ? -15.403 8.457 33.155 1.00 92.25 94 ILE A C 1
ATOM 704 O O . ILE A 1 94 ? -15.775 8.364 34.324 1.00 92.25 94 ILE A O 1
ATOM 708 N N . SER A 1 95 ? -15.633 7.509 32.249 1.00 92.31 95 SER A N 1
ATOM 709 C CA . SER A 1 95 ? -16.409 6.295 32.510 1.00 92.31 95 SER A CA 1
ATOM 710 C C . SER A 1 95 ? -15.637 5.234 33.312 1.00 92.31 95 SER A C 1
ATOM 712 O O . SER A 1 95 ? -16.179 4.165 33.580 1.00 92.31 95 SER A O 1
ATOM 714 N N . GLN A 1 96 ? -14.382 5.510 33.698 1.00 90.25 96 GLN A N 1
ATOM 715 C CA . GLN A 1 96 ? -13.487 4.610 34.440 1.00 90.25 96 GLN A CA 1
ATOM 716 C C . GLN A 1 96 ? -13.323 3.219 33.799 1.00 90.25 96 GLN A C 1
ATOM 718 O O . GLN A 1 96 ? -13.177 2.214 34.493 1.00 90.25 96 GLN A O 1
ATOM 723 N N . GLN A 1 97 ? -13.325 3.159 32.465 1.00 88.62 97 GLN A N 1
ATOM 724 C CA . GLN A 1 97 ? -13.284 1.900 31.712 1.00 88.62 97 GLN A CA 1
ATOM 725 C C . GLN A 1 97 ? -11.860 1.406 31.414 1.00 88.62 97 GLN A C 1
ATOM 727 O O . GLN A 1 97 ? -11.697 0.288 30.935 1.00 88.62 97 GLN A O 1
ATOM 732 N N . LEU A 1 98 ? -10.835 2.221 31.691 1.00 89.69 98 LEU A N 1
ATOM 733 C CA . LEU A 1 98 ? -9.432 1.888 31.433 1.00 89.69 98 LEU A CA 1
ATOM 734 C C . LEU A 1 98 ? -8.722 1.437 32.709 1.00 89.69 98 LEU A C 1
ATOM 736 O O . LEU A 1 98 ? -8.743 2.143 33.723 1.00 89.69 98 LEU A O 1
ATOM 740 N N . GLN A 1 99 ? -8.040 0.294 32.638 1.00 90.12 99 GLN A N 1
ATOM 741 C CA . GLN A 1 99 ? -7.242 -0.239 33.744 1.00 90.12 99 GLN A CA 1
ATOM 742 C C . GLN A 1 99 ? -5.747 -0.206 33.432 1.00 90.12 99 GLN A C 1
ATOM 744 O O . GLN A 1 99 ? -4.962 0.309 34.228 1.00 90.12 99 GLN A O 1
ATOM 749 N N . TYR A 1 100 ? -5.352 -0.724 32.269 1.00 92.56 100 TYR A N 1
ATOM 750 C CA . TYR A 1 100 ? -3.955 -0.872 31.872 1.00 92.56 100 TYR A CA 1
ATOM 751 C C . TYR A 1 100 ? -3.345 0.447 31.384 1.00 92.56 100 TYR A C 1
ATOM 753 O O . TYR A 1 100 ? -2.261 0.820 31.828 1.00 92.56 100 TYR A O 1
ATOM 761 N N . PHE A 1 101 ? -4.033 1.187 30.507 1.00 93.94 101 PHE A N 1
ATOM 762 C CA . PHE A 1 101 ? -3.505 2.434 29.933 1.00 93.94 101 PHE A CA 1
ATOM 763 C C . PHE A 1 101 ? -3.729 3.667 30.804 1.00 93.94 101 PHE A C 1
ATOM 765 O O . PHE A 1 101 ? -3.191 4.731 30.504 1.00 93.94 101 PHE A O 1
ATOM 772 N N . LYS A 1 102 ? -4.466 3.541 31.910 1.00 92.38 102 LYS A N 1
ATOM 773 C CA . LYS A 1 102 ? -4.732 4.652 32.832 1.00 92.38 102 LYS A CA 1
ATOM 774 C C . LYS A 1 102 ? -3.475 5.451 33.237 1.00 92.38 102 LYS A C 1
ATOM 776 O O . LYS A 1 102 ? -3.559 6.673 33.216 1.00 92.38 102 LYS A O 1
ATOM 781 N N . PRO A 1 103 ? -2.309 4.841 33.546 1.00 92.56 103 PRO A N 1
ATOM 782 C CA . PRO A 1 103 ? -1.115 5.595 33.947 1.00 92.56 103 PRO A CA 1
ATOM 783 C C . PRO A 1 103 ? -0.493 6.443 32.829 1.00 92.56 103 PRO A C 1
ATOM 785 O O . PRO A 1 103 ? 0.291 7.342 33.116 1.00 92.56 103 PRO A O 1
ATOM 788 N N . VAL A 1 104 ? -0.794 6.133 31.565 1.00 92.88 104 VAL A N 1
ATOM 789 C CA . VAL A 1 104 ? -0.189 6.771 30.384 1.00 92.88 104 VAL A CA 1
ATOM 790 C C . VAL A 1 104 ? -1.190 7.575 29.555 1.00 92.88 104 VAL A C 1
ATOM 792 O O . VAL A 1 104 ? -0.787 8.250 28.611 1.00 92.88 104 VAL A O 1
ATOM 795 N N . ALA A 1 105 ? -2.477 7.528 29.904 1.00 91.50 105 ALA A N 1
ATOM 796 C CA . ALA A 1 105 ? -3.555 8.149 29.146 1.00 91.50 105 ALA A CA 1
ATOM 797 C C . ALA A 1 105 ? -3.420 9.680 29.043 1.00 91.50 105 ALA A C 1
ATOM 799 O O . ALA A 1 105 ? -3.744 10.252 28.007 1.00 91.50 105 ALA A O 1
ATOM 800 N N . ASP A 1 106 ? -2.878 10.334 30.072 1.00 88.81 106 ASP A N 1
ATOM 801 C CA . ASP A 1 106 ? -2.695 11.792 30.093 1.00 88.81 106 ASP A CA 1
ATOM 802 C C . ASP A 1 106 ? -1.409 12.258 29.380 1.00 88.81 106 ASP A C 1
ATOM 804 O O . ASP A 1 106 ? -1.134 13.457 29.293 1.00 88.81 106 ASP A O 1
ATOM 808 N N . LEU A 1 107 ? -0.587 11.332 28.866 1.00 93.12 107 LEU A N 1
ATOM 809 C CA . LEU A 1 107 ? 0.655 11.687 28.182 1.00 93.12 107 LEU A CA 1
ATOM 810 C C . LEU A 1 107 ? 0.368 12.234 26.771 1.00 93.12 107 LEU A C 1
ATOM 812 O O . LEU A 1 107 ? -0.414 11.643 26.023 1.00 93.12 107 LEU A O 1
ATOM 816 N N . PRO A 1 108 ? 1.065 13.299 26.327 1.00 89.25 108 PRO A N 1
ATOM 817 C CA . PRO A 1 108 ? 0.756 13.986 25.067 1.00 89.25 108 PRO A CA 1
ATOM 818 C C . PRO A 1 108 ? 0.918 13.101 23.820 1.00 89.25 108 PRO A C 1
ATOM 820 O O . PRO A 1 108 ? 0.247 13.316 22.815 1.00 89.25 108 PRO A O 1
ATOM 823 N N . GLY A 1 109 ? 1.790 12.090 23.875 1.00 93.25 109 GLY A N 1
ATOM 824 C CA . GLY A 1 109 ? 2.001 11.146 22.773 1.00 93.25 109 GLY A CA 1
ATOM 825 C C . GLY A 1 109 ? 0.973 10.013 22.699 1.00 93.25 109 GLY A C 1
ATOM 826 O O . GLY A 1 109 ? 0.963 9.277 21.713 1.00 93.25 109 GLY A O 1
ATOM 827 N N . PHE A 1 110 ? 0.112 9.856 23.710 1.00 94.75 110 PHE A N 1
ATOM 828 C CA . PHE A 1 110 ? -0.764 8.692 23.803 1.00 94.75 110 PHE A CA 1
ATOM 829 C C . PHE A 1 110 ? -1.907 8.733 22.782 1.00 94.75 110 PHE A C 1
ATOM 831 O O . PHE A 1 110 ? -2.130 7.743 22.095 1.00 94.75 110 PHE A O 1
ATOM 838 N N . ALA A 1 111 ? -2.591 9.869 22.606 1.00 93.56 111 ALA A N 1
ATOM 839 C CA . ALA A 1 111 ? -3.685 9.966 21.633 1.00 93.56 111 ALA A CA 1
ATOM 840 C C . ALA A 1 111 ? -3.231 9.727 20.171 1.00 93.56 111 ALA A C 1
ATOM 842 O O . ALA A 1 111 ? -3.892 8.947 19.479 1.00 93.56 111 ALA A O 1
ATOM 843 N N . PRO A 1 112 ? -2.095 10.282 19.693 1.00 94.69 112 PRO A N 1
ATOM 844 C CA . PRO A 1 112 ? -1.557 9.929 18.377 1.00 94.69 112 PRO A CA 1
ATOM 845 C C . PRO A 1 112 ? -1.183 8.446 18.242 1.00 94.69 112 PRO A C 1
ATOM 847 O O . PRO A 1 112 ? -1.493 7.820 17.227 1.00 94.69 112 PRO A O 1
ATOM 850 N N . ALA A 1 113 ? -0.560 7.860 19.270 1.00 96.44 113 ALA A N 1
ATOM 851 C CA . ALA A 1 113 ? -0.219 6.437 19.274 1.00 96.44 113 ALA A CA 1
ATOM 852 C C . ALA A 1 113 ? -1.473 5.545 19.253 1.00 96.44 113 ALA A C 1
ATOM 854 O O . ALA A 1 113 ? -1.521 4.547 18.529 1.00 96.44 113 ALA A O 1
ATOM 855 N N . LEU A 1 114 ? -2.514 5.935 19.994 1.00 95.88 114 LEU A N 1
ATOM 856 C CA . LEU A 1 114 ? -3.811 5.270 19.999 1.00 95.88 114 LEU A CA 1
ATOM 857 C C . LEU A 1 114 ? -4.467 5.339 18.617 1.00 95.88 114 LEU A C 1
ATOM 859 O O . LEU A 1 114 ? -4.897 4.309 18.111 1.00 95.88 114 LEU A O 1
ATOM 863 N N . ALA A 1 115 ? -4.492 6.509 17.972 1.00 95.69 115 ALA A N 1
ATOM 864 C CA . ALA A 1 115 ? -5.047 6.659 16.625 1.00 95.69 115 ALA A CA 1
ATOM 865 C C . ALA A 1 115 ? -4.356 5.731 15.607 1.00 95.69 115 ALA A C 1
ATOM 867 O O . ALA A 1 115 ? -5.036 5.058 14.830 1.00 95.69 115 ALA A O 1
ATOM 868 N N . SER A 1 116 ? -3.020 5.635 15.653 1.00 96.25 116 SER A N 1
ATOM 869 C CA . SER A 1 116 ? -2.260 4.697 14.812 1.00 96.25 116 SER A CA 1
ATOM 870 C C . SER A 1 116 ? -2.627 3.243 15.113 1.00 96.25 116 SER A C 1
ATOM 872 O O . SER A 1 116 ? -2.935 2.484 14.199 1.00 96.25 116 SER A O 1
ATOM 874 N N . THR A 1 117 ? -2.674 2.871 16.395 1.00 96.12 117 THR A N 1
ATOM 875 C CA . THR A 1 117 ? -2.990 1.499 16.827 1.00 96.12 117 THR A CA 1
ATOM 876 C C . THR A 1 117 ? -4.398 1.083 16.397 1.00 96.12 117 THR A C 1
ATOM 878 O O . THR A 1 117 ? -4.600 -0.019 15.891 1.00 96.12 117 THR A O 1
ATOM 881 N N . LEU A 1 118 ? -5.385 1.969 16.549 1.00 95.56 118 LEU A N 1
ATOM 882 C CA . LEU A 1 118 ? -6.759 1.721 16.111 1.00 95.56 118 LEU A CA 1
ATOM 883 C C . LEU A 1 118 ? -6.844 1.571 14.588 1.00 95.56 118 LEU A C 1
ATOM 885 O O . LEU A 1 118 ? -7.531 0.670 14.106 1.00 95.56 118 LEU A O 1
ATOM 889 N N . SER A 1 119 ? -6.118 2.401 13.833 1.00 95.38 119 SER A N 1
ATOM 890 C CA . SER A 1 119 ? -6.012 2.268 12.376 1.00 95.38 119 SER A CA 1
ATOM 891 C C . SER A 1 119 ? -5.439 0.903 11.981 1.00 95.38 119 SER A C 1
ATOM 893 O O . SER A 1 119 ? -6.018 0.220 11.135 1.00 95.38 119 SER A O 1
ATOM 895 N N . ASP A 1 120 ? -4.360 0.459 12.627 1.00 96.62 120 ASP A N 1
ATOM 896 C CA . ASP A 1 120 ? -3.721 -0.830 12.340 1.00 96.62 120 ASP A CA 1
ATOM 897 C C . ASP A 1 120 ? -4.652 -2.011 12.631 1.00 96.62 120 ASP A C 1
ATOM 899 O O . ASP A 1 120 ? -4.832 -2.885 11.778 1.00 96.62 120 ASP A O 1
ATOM 903 N N . LEU A 1 121 ? -5.321 -2.010 13.790 1.00 96.44 121 LEU A N 1
ATOM 904 C CA . LEU A 1 121 ? -6.307 -3.035 14.154 1.00 96.44 121 LEU A CA 1
ATOM 905 C C . LEU A 1 121 ? -7.441 -3.110 13.126 1.00 96.44 121 LEU A C 1
ATOM 907 O O . LEU A 1 121 ? -7.809 -4.196 12.666 1.00 96.44 121 LEU A O 1
ATOM 911 N N . ARG A 1 122 ? -7.968 -1.957 12.707 1.00 95.75 122 ARG A N 1
ATOM 912 C CA . ARG A 1 122 ? -9.071 -1.882 11.741 1.00 95.75 122 ARG A CA 1
ATOM 913 C C . ARG A 1 122 ? -8.643 -2.306 10.337 1.00 95.75 122 ARG A C 1
ATOM 915 O O . ARG A 1 122 ? -9.369 -3.055 9.676 1.00 95.75 122 ARG A O 1
ATOM 922 N N . LEU A 1 123 ? -7.448 -1.910 9.895 1.00 96.88 123 LEU A N 1
ATOM 923 C CA . LEU A 1 123 ? -6.842 -2.346 8.632 1.00 96.88 123 LEU A CA 1
ATOM 924 C C . LEU A 1 123 ? -6.493 -3.843 8.634 1.00 96.88 123 LEU A C 1
ATOM 926 O O . LEU A 1 123 ? -6.516 -4.483 7.576 1.00 96.88 123 LEU A O 1
ATOM 930 N N . ALA A 1 124 ? -6.200 -4.415 9.800 1.00 96.38 124 ALA A N 1
ATOM 931 C CA . ALA A 1 124 ? -6.037 -5.850 10.006 1.00 96.38 124 ALA A CA 1
ATOM 932 C C . ALA A 1 124 ? -7.377 -6.602 10.133 1.00 96.38 124 ALA A C 1
ATOM 934 O O . ALA A 1 124 ? -7.382 -7.833 10.119 1.00 96.38 124 ALA A O 1
ATOM 935 N N . GLY A 1 125 ? -8.509 -5.893 10.210 1.00 94.62 125 GLY A N 1
ATOM 936 C CA . GLY A 1 125 ? -9.837 -6.487 10.374 1.00 94.62 125 GLY A CA 1
ATOM 937 C C . GLY A 1 125 ? -10.059 -7.118 11.752 1.00 94.62 125 GLY A C 1
ATOM 938 O O . GLY A 1 125 ? -10.846 -8.055 11.866 1.00 94.62 125 GLY A O 1
ATOM 939 N N . VAL A 1 126 ? -9.347 -6.647 12.779 1.00 95.19 126 VAL A N 1
ATOM 940 C CA . VAL A 1 126 ? -9.508 -7.099 14.165 1.00 95.19 126 VAL A CA 1
ATOM 941 C C . VAL A 1 126 ? -10.756 -6.448 14.756 1.00 95.19 126 VAL A C 1
ATOM 943 O O . VAL A 1 126 ? -10.918 -5.229 14.706 1.00 95.19 126 VAL A O 1
ATOM 946 N N . THR A 1 127 ? -11.656 -7.265 15.300 1.00 92.75 127 THR A N 1
ATOM 947 C CA . THR A 1 127 ? -12.864 -6.803 15.996 1.00 92.75 127 THR A CA 1
ATOM 948 C C . THR A 1 127 ? -12.604 -6.685 17.501 1.00 92.75 127 THR A C 1
ATOM 950 O O . THR A 1 127 ? -11.714 -7.373 18.007 1.00 92.75 127 THR A O 1
ATOM 953 N N . PRO A 1 128 ? -13.389 -5.886 18.251 1.00 91.88 128 PRO A N 1
ATOM 954 C CA . PRO A 1 128 ? -13.284 -5.844 19.713 1.00 91.88 128 PRO A CA 1
ATOM 955 C C . PRO A 1 128 ? -13.386 -7.239 20.353 1.00 91.88 128 PRO A C 1
ATOM 957 O O . PRO A 1 128 ? -12.602 -7.584 21.231 1.00 91.88 128 PRO A O 1
ATOM 960 N N . ALA A 1 129 ? -14.273 -8.095 19.832 1.00 90.88 129 ALA A N 1
ATOM 961 C CA . ALA A 1 129 ? -14.426 -9.476 20.291 1.00 90.88 129 ALA A CA 1
ATOM 962 C C . ALA A 1 129 ? -13.168 -10.341 20.072 1.00 90.88 129 ALA A C 1
ATOM 964 O O . ALA A 1 129 ? -12.887 -11.222 20.878 1.00 90.88 129 ALA A O 1
ATOM 965 N N . ALA A 1 130 ? -12.388 -10.087 19.016 1.00 91.25 130 ALA A N 1
ATOM 966 C CA . ALA A 1 130 ? -11.150 -10.820 18.743 1.00 91.25 130 ALA A CA 1
ATOM 967 C C . ALA A 1 130 ? -10.001 -10.452 19.701 1.00 91.25 130 ALA A C 1
ATOM 969 O O . ALA A 1 130 ? -9.013 -11.178 19.774 1.00 91.25 130 ALA A O 1
ATOM 970 N N . LEU A 1 131 ? -10.125 -9.342 20.437 1.00 90.44 131 LEU A N 1
ATOM 971 C CA . LEU A 1 131 ? -9.173 -8.923 21.470 1.00 90.44 131 LEU A CA 1
ATOM 972 C C . LEU A 1 131 ? -9.484 -9.541 22.844 1.00 90.44 131 LEU A C 1
ATOM 974 O O . LEU A 1 131 ? -8.670 -9.440 23.766 1.00 90.44 131 LEU A O 1
ATOM 978 N N . ALA A 1 132 ? -10.632 -10.209 22.990 1.00 82.88 132 ALA A N 1
ATOM 979 C CA . ALA A 1 132 ? -11.004 -10.875 24.229 1.00 82.88 132 ALA A CA 1
ATOM 980 C C . ALA A 1 132 ? -9.979 -11.964 24.592 1.00 82.88 132 ALA A C 1
ATOM 982 O O . ALA A 1 132 ? -9.668 -12.847 23.796 1.00 82.88 132 ALA A O 1
ATOM 983 N N . GLY A 1 133 ? -9.446 -11.906 25.815 1.00 77.50 133 GLY A N 1
ATOM 984 C CA . GLY A 1 133 ? -8.509 -12.911 26.330 1.00 77.50 133 GLY A CA 1
ATOM 985 C C . GLY A 1 133 ? -7.045 -12.747 25.900 1.00 77.50 133 GLY A C 1
ATOM 986 O O . GLY A 1 133 ? -6.210 -13.523 26.355 1.00 77.50 133 GLY A O 1
ATOM 987 N N . ALA A 1 134 ? -6.692 -11.722 25.113 1.00 85.56 134 ALA A N 1
ATOM 988 C CA . ALA A 1 134 ? -5.305 -11.443 24.705 1.00 85.56 134 ALA A CA 1
ATOM 989 C C . ALA A 1 134 ? -4.481 -10.649 25.751 1.00 85.56 134 ALA A C 1
ATOM 991 O O . ALA A 1 134 ? -3.375 -10.186 25.472 1.00 85.56 134 ALA A O 1
ATOM 992 N N . GLY A 1 135 ? -5.008 -10.510 26.972 1.00 88.44 135 GLY A N 1
ATOM 993 C CA . GLY A 1 135 ? -4.343 -9.890 28.121 1.00 88.44 135 GLY A CA 1
ATOM 994 C C . GLY A 1 135 ? -4.849 -8.483 28.477 1.00 88.44 135 GLY A C 1
ATOM 995 O O . GLY A 1 135 ? -5.718 -7.936 27.795 1.00 88.44 135 GLY A O 1
ATOM 996 N N . PRO A 1 136 ? -4.303 -7.874 29.549 1.00 84.88 136 PRO A N 1
ATOM 997 C CA . PRO A 1 136 ? -4.725 -6.561 30.046 1.00 84.88 136 PRO A CA 1
ATOM 998 C C . PRO A 1 136 ? -4.739 -5.416 29.009 1.00 84.88 136 PRO A C 1
ATOM 1000 O O . PRO A 1 136 ? -5.754 -4.725 28.941 1.00 84.88 136 PRO A O 1
ATOM 1003 N N . PRO A 1 137 ? -3.706 -5.210 28.158 1.00 90.00 137 PRO A N 1
ATOM 1004 C CA . PRO A 1 137 ? -3.746 -4.138 27.155 1.00 90.00 137 PRO A CA 1
ATOM 1005 C C . PRO A 1 137 ? -4.827 -4.360 26.091 1.00 90.00 137 PRO A C 1
ATOM 1007 O O . PRO A 1 137 ? -5.396 -3.399 25.579 1.00 90.00 137 PRO A O 1
ATOM 1010 N N . ALA A 1 138 ? -5.134 -5.618 25.763 1.00 91.81 138 ALA A N 1
ATOM 1011 C CA . ALA A 1 138 ? -6.141 -5.951 24.764 1.00 91.81 138 ALA A CA 1
ATOM 1012 C C . ALA A 1 138 ? -7.563 -5.638 25.250 1.00 91.81 138 ALA A C 1
ATOM 1014 O O . ALA A 1 138 ? -8.396 -5.224 24.450 1.00 91.81 138 ALA A O 1
ATOM 1015 N N . SER A 1 139 ? -7.821 -5.773 26.557 1.00 91.56 139 SER A N 1
ATOM 1016 C CA . SER A 1 139 ? -9.105 -5.406 27.162 1.00 91.56 139 SER A CA 1
ATOM 1017 C C . SER A 1 139 ? -9.390 -3.910 27.018 1.00 91.56 139 SER A C 1
ATOM 1019 O O . SER A 1 139 ? -10.454 -3.535 26.531 1.00 91.56 139 SER A O 1
ATOM 1021 N N . ASP A 1 140 ? -8.431 -3.051 27.378 1.00 93.88 140 ASP A N 1
ATOM 1022 C CA . ASP A 1 140 ? -8.587 -1.601 27.213 1.00 93.88 140 ASP A CA 1
ATOM 1023 C C . ASP A 1 140 ? -8.689 -1.214 25.722 1.00 93.88 140 ASP A C 1
ATOM 1025 O O . ASP A 1 140 ? -9.503 -0.366 25.353 1.00 93.88 140 ASP A O 1
ATOM 1029 N N . LEU A 1 141 ? -7.902 -1.850 24.838 1.00 95.19 141 LEU A N 1
ATOM 1030 C CA . LEU A 1 141 ? -7.995 -1.619 23.389 1.00 95.19 141 LEU A CA 1
ATOM 1031 C C . LEU A 1 141 ? -9.351 -2.032 22.813 1.00 95.19 141 LEU A C 1
ATOM 1033 O O . LEU A 1 141 ? -9.835 -1.355 21.911 1.00 95.19 141 LEU A O 1
ATOM 1037 N N . ALA A 1 142 ? -9.967 -3.108 23.308 1.00 94.50 142 ALA A N 1
ATOM 1038 C CA . ALA A 1 142 ? -11.289 -3.538 22.860 1.00 94.50 142 ALA A CA 1
ATOM 1039 C C . ALA A 1 142 ? -12.341 -2.456 23.136 1.00 94.50 142 ALA A C 1
ATOM 1041 O O . ALA A 1 142 ? -13.085 -2.092 22.227 1.00 94.50 142 ALA A O 1
ATOM 1042 N N . VAL A 1 143 ? -12.324 -1.882 24.345 1.00 93.31 143 VAL A N 1
ATOM 1043 C CA . VAL A 1 143 ? -13.204 -0.768 24.732 1.00 93.31 143 VAL A CA 1
ATOM 1044 C C . VAL A 1 143 ? -12.966 0.452 23.840 1.00 93.31 143 VAL A C 1
ATOM 1046 O O . VAL A 1 143 ? -13.904 1.009 23.273 1.00 93.31 143 VAL A O 1
ATOM 1049 N N . LEU A 1 144 ? -11.706 0.867 23.671 1.00 94.38 144 LEU A N 1
ATOM 1050 C CA . LEU A 1 144 ? -11.366 2.039 22.856 1.00 94.38 144 LEU A CA 1
ATOM 1051 C C . LEU A 1 144 ? -11.720 1.838 21.374 1.00 94.38 144 LEU A C 1
ATOM 1053 O O . LEU A 1 144 ? -12.152 2.781 20.713 1.00 94.38 144 LEU A O 1
ATOM 1057 N N . LEU A 1 145 ? -11.568 0.619 20.852 1.00 94.62 145 LEU A N 1
ATOM 1058 C CA . LEU A 1 145 ? -11.927 0.269 19.479 1.00 94.62 145 LEU A CA 1
ATOM 1059 C C . LEU A 1 145 ? -13.443 0.275 19.257 1.00 94.62 145 LEU A C 1
ATOM 1061 O O . LEU A 1 145 ? -13.889 0.730 18.206 1.00 94.62 145 LEU A O 1
ATOM 1065 N N . GLU A 1 146 ? -14.227 -0.192 20.227 1.00 93.00 146 GLU A N 1
ATOM 1066 C CA . GLU A 1 146 ? -15.693 -0.152 20.184 1.00 93.00 146 GLU A CA 1
ATOM 1067 C C . GLU A 1 146 ? -16.216 1.295 20.221 1.00 93.00 146 GLU A C 1
ATOM 1069 O O . GLU A 1 146 ? -17.029 1.704 19.386 1.00 93.00 146 GLU A O 1
ATOM 1074 N N . LEU A 1 147 ? -15.658 2.127 21.105 1.00 92.06 147 LEU A N 1
ATOM 1075 C CA . LEU A 1 147 ? -15.942 3.564 21.134 1.00 92.06 147 LEU A CA 1
ATOM 1076 C C . LEU A 1 147 ? -15.544 4.249 19.815 1.00 92.06 147 LEU A C 1
ATOM 1078 O O . LEU A 1 147 ? -16.283 5.082 19.294 1.00 92.06 147 LEU A O 1
ATOM 1082 N N . PHE A 1 148 ? -14.409 3.867 19.224 1.00 91.19 148 PHE A N 1
ATOM 1083 C CA . PHE A 1 148 ? -14.012 4.367 17.908 1.00 91.19 148 PHE A CA 1
ATOM 1084 C C . PHE A 1 148 ? -14.921 3.890 16.782 1.00 91.19 148 PHE A C 1
ATOM 1086 O O . PHE A 1 148 ? -15.027 4.580 15.784 1.00 91.19 148 PHE A O 1
ATOM 1093 N N . GLN A 1 149 ? -15.553 2.724 16.878 1.00 88.00 149 GLN A N 1
ATOM 1094 C CA . GLN A 1 149 ? -16.454 2.229 15.834 1.00 88.00 149 GLN A CA 1
ATOM 1095 C C . GLN A 1 149 ? -17.805 2.951 15.844 1.00 88.00 149 GLN A C 1
ATOM 1097 O O . GLN A 1 149 ? -18.338 3.236 14.778 1.00 88.00 149 GLN A O 1
ATOM 1102 N N . SER A 1 150 ? -18.303 3.314 17.025 1.00 83.56 150 SER A N 1
ATOM 1103 C CA . SER A 1 150 ? -19.598 3.993 17.194 1.00 83.56 150 SER A CA 1
ATOM 1104 C C . SER A 1 150 ? -19.594 5.489 16.840 1.00 83.56 150 SER A C 1
ATOM 1106 O O . SER A 1 150 ? -20.625 6.038 16.463 1.00 83.56 150 SER A O 1
ATOM 1108 N N . GLU A 1 151 ? -18.452 6.175 16.934 1.00 76.06 151 GLU A N 1
ATOM 1109 C CA . GLU A 1 151 ? -18.352 7.623 16.674 1.00 76.06 151 GLU A CA 1
ATOM 1110 C C . GLU A 1 151 ? -18.404 8.038 15.179 1.00 76.06 151 GLU A C 1
ATOM 1112 O O . GLU A 1 151 ? -19.107 8.999 14.852 1.00 76.06 151 GLU A O 1
ATOM 1117 N N . PRO A 1 152 ? -17.680 7.383 14.247 1.00 63.94 152 PRO A N 1
ATOM 1118 C CA . PRO A 1 152 ? -17.649 7.748 12.830 1.00 63.94 152 PRO A CA 1
ATOM 1119 C C . PRO A 1 152 ? -18.979 7.507 12.113 1.00 63.94 152 PRO A C 1
ATOM 1121 O O . PRO A 1 152 ? -19.324 8.279 11.219 1.00 63.94 152 PRO A O 1
ATOM 1124 N N . GLU A 1 153 ? -19.747 6.498 12.540 1.00 62.06 153 GLU A N 1
ATOM 1125 C CA . GLU A 1 153 ? -21.085 6.196 12.009 1.00 62.06 153 GLU A CA 1
ATOM 1126 C C . GLU A 1 153 ? -22.060 7.367 12.193 1.00 62.06 153 GLU A C 1
ATOM 1128 O O . GLU A 1 153 ? -22.947 7.572 11.372 1.00 62.06 153 GLU A O 1
ATOM 1133 N N . ALA A 1 154 ? -21.860 8.200 13.217 1.00 61.88 154 ALA A N 1
ATOM 1134 C CA . ALA A 1 154 ? -22.707 9.360 13.471 1.00 61.88 154 ALA A CA 1
ATOM 1135 C C . ALA A 1 154 ? -22.402 10.575 12.568 1.00 61.88 154 ALA A C 1
ATOM 1137 O O . ALA A 1 154 ? -23.115 11.577 12.647 1.00 61.88 154 ALA A O 1
ATOM 1138 N N . ARG A 1 155 ? -21.320 10.552 11.770 1.00 65.00 155 ARG A N 1
ATOM 1139 C CA . ARG A 1 155 ? -20.810 11.735 11.041 1.00 65.00 155 ARG A CA 1
ATOM 1140 C C . ARG A 1 155 ? -20.422 11.480 9.578 1.00 65.00 155 ARG A C 1
ATOM 1142 O O . ARG A 1 155 ? -19.763 12.338 8.994 1.00 65.00 155 ARG A O 1
ATOM 1149 N N . ASP A 1 156 ? -20.766 10.322 9.014 1.00 73.50 156 ASP A N 1
ATOM 1150 C CA . ASP A 1 156 ? -20.359 9.876 7.666 1.00 73.50 156 ASP A CA 1
ATOM 1151 C C . ASP A 1 156 ? -18.835 9.932 7.411 1.00 73.50 156 ASP A C 1
ATOM 1153 O O . ASP A 1 156 ? -18.369 10.027 6.269 1.00 73.50 156 ASP A O 1
ATOM 1157 N N . LEU A 1 157 ? -18.033 9.872 8.483 1.00 86.19 157 LEU A N 1
ATOM 1158 C CA . LEU A 1 157 ? -16.575 9.873 8.405 1.00 86.19 157 LEU A CA 1
ATOM 1159 C C . LEU A 1 157 ? -16.065 8.442 8.236 1.00 86.19 157 LEU A C 1
ATOM 1161 O O . LEU A 1 157 ? -16.377 7.558 9.031 1.00 86.19 157 LEU A O 1
ATOM 1165 N N . ALA A 1 158 ? -15.217 8.221 7.239 1.00 90.62 158 ALA A N 1
ATOM 1166 C CA . ALA A 1 158 ? -14.644 6.919 6.943 1.00 90.62 158 ALA A CA 1
ATOM 1167 C C . ALA A 1 158 ? -13.120 6.971 6.966 1.00 90.62 158 ALA A C 1
ATOM 1169 O O . ALA A 1 158 ? -12.481 7.704 6.208 1.00 90.62 158 ALA A O 1
ATOM 1170 N N . ASP A 1 159 ? -12.525 6.147 7.821 1.00 93.25 159 ASP A N 1
ATOM 1171 C CA . ASP A 1 159 ? -11.106 5.842 7.734 1.00 93.25 159 ASP A CA 1
ATOM 1172 C C . ASP A 1 159 ? -10.818 4.890 6.564 1.00 93.25 159 ASP A C 1
ATOM 1174 O O . ASP A 1 159 ? -11.723 4.330 5.936 1.00 93.25 159 ASP A O 1
ATOM 1178 N N . LEU A 1 160 ? -9.534 4.680 6.264 1.00 94.38 160 LEU A N 1
ATOM 1179 C CA . LEU A 1 160 ? -9.133 3.814 5.154 1.00 94.38 160 LEU A CA 1
ATOM 1180 C C . LEU A 1 160 ? -9.657 2.377 5.319 1.00 94.38 160 LEU A C 1
ATOM 1182 O O . LEU A 1 160 ? -9.992 1.729 4.329 1.00 94.38 160 LEU A O 1
ATOM 1186 N N . ALA A 1 161 ? -9.756 1.877 6.554 1.00 95.44 161 ALA A N 1
ATOM 1187 C CA . ALA A 1 161 ? -10.299 0.552 6.819 1.00 95.44 161 ALA A CA 1
ATOM 1188 C C . ALA A 1 161 ? -11.781 0.445 6.425 1.00 95.44 161 ALA A C 1
ATOM 1190 O O . ALA A 1 161 ? -12.150 -0.533 5.770 1.00 95.44 161 ALA A O 1
ATOM 1191 N N . THR A 1 162 ? -12.607 1.444 6.764 1.00 94.38 162 THR A N 1
ATOM 1192 C CA . THR A 1 162 ? -14.005 1.518 6.312 1.00 94.38 162 THR A CA 1
ATOM 1193 C C . THR A 1 162 ? -14.082 1.645 4.795 1.00 94.38 162 THR A C 1
ATOM 1195 O O . THR A 1 162 ? -14.826 0.889 4.178 1.00 94.38 162 THR A O 1
ATOM 1198 N N . VAL A 1 163 ? -13.289 2.532 4.180 1.00 95.50 163 VAL A N 1
ATOM 1199 C CA . VAL A 1 163 ? -13.289 2.732 2.718 1.00 95.50 163 VAL A CA 1
ATOM 1200 C C . VAL A 1 163 ? -12.972 1.428 1.982 1.00 95.50 163 VAL A C 1
ATOM 1202 O O . VAL A 1 163 ? -13.722 1.029 1.099 1.00 95.50 163 VAL A O 1
ATOM 1205 N N . LEU A 1 164 ? -11.910 0.714 2.369 1.00 97.38 164 LEU A N 1
ATOM 1206 C CA . LEU A 1 164 ? -11.543 -0.563 1.743 1.00 97.38 164 LEU A CA 1
ATOM 1207 C C . LEU A 1 164 ? -12.599 -1.651 1.967 1.00 97.38 164 LEU A C 1
ATOM 1209 O O . LEU A 1 164 ? -12.884 -2.427 1.057 1.00 97.38 164 LEU A O 1
ATOM 1213 N N . HIS A 1 165 ? -13.177 -1.717 3.169 1.00 95.94 165 HIS A N 1
ATOM 1214 C CA . HIS A 1 165 ? -14.210 -2.700 3.480 1.00 95.94 165 HIS A CA 1
ATOM 1215 C C . HIS A 1 165 ? -15.490 -2.457 2.670 1.00 95.94 165 HIS A C 1
ATOM 1217 O O . HIS A 1 165 ? -15.985 -3.380 2.028 1.00 95.94 165 HIS A O 1
ATOM 1223 N N . GLN A 1 166 ? -15.988 -1.219 2.648 1.00 95.44 166 GLN A N 1
ATOM 1224 C CA . GLN A 1 166 ? -17.179 -0.841 1.887 1.00 95.44 166 GLN A CA 1
ATOM 1225 C C . GLN A 1 166 ? -16.947 -0.952 0.377 1.00 95.44 166 GLN A C 1
ATOM 1227 O O . GLN A 1 166 ? -17.824 -1.420 -0.343 1.00 95.44 166 GLN A O 1
ATOM 1232 N N . ALA A 1 167 ? -15.748 -0.620 -0.108 1.00 97.12 167 ALA A N 1
ATOM 1233 C CA . ALA A 1 167 ? -15.388 -0.832 -1.504 1.00 97.12 167 ALA A CA 1
ATOM 1234 C C . ALA A 1 167 ? -15.434 -2.320 -1.882 1.00 97.12 167 ALA A C 1
ATOM 1236 O O . ALA A 1 167 ? -15.956 -2.650 -2.941 1.00 97.12 167 ALA A O 1
ATOM 1237 N N . ALA A 1 168 ? -14.960 -3.231 -1.022 1.00 97.38 168 ALA A N 1
ATOM 1238 C CA . ALA A 1 168 ? -15.071 -4.671 -1.269 1.00 97.38 168 ALA A CA 1
ATOM 1239 C C . ALA A 1 168 ? -16.537 -5.130 -1.379 1.00 97.38 168 ALA A C 1
ATOM 1241 O O . ALA A 1 168 ? -16.879 -5.847 -2.318 1.00 97.38 168 ALA A O 1
ATOM 1242 N N . LEU A 1 169 ? -17.416 -4.645 -0.495 1.00 96.38 169 LEU A N 1
ATOM 1243 C CA . LEU A 1 169 ? -18.857 -4.920 -0.571 1.00 96.38 169 LEU A CA 1
ATOM 1244 C C . LEU A 1 169 ? -19.488 -4.349 -1.853 1.00 96.38 169 LEU A C 1
ATOM 1246 O O . LEU A 1 169 ? -20.299 -5.014 -2.498 1.00 96.38 169 LEU A O 1
ATOM 1250 N N . ALA A 1 170 ? -19.084 -3.147 -2.272 1.00 96.06 170 ALA A N 1
ATOM 1251 C CA . ALA A 1 170 ? -19.547 -2.534 -3.517 1.00 96.06 170 ALA A CA 1
ATOM 1252 C C . ALA A 1 170 ? -19.123 -3.343 -4.758 1.00 96.06 170 ALA A C 1
ATOM 1254 O O . ALA A 1 170 ? -19.900 -3.482 -5.703 1.00 96.06 170 ALA A O 1
ATOM 1255 N N . VAL A 1 171 ? -17.923 -3.936 -4.754 1.00 96.88 171 VAL A N 1
ATOM 1256 C CA . VAL A 1 171 ? -17.476 -4.854 -5.819 1.00 96.88 171 VAL A CA 1
ATOM 1257 C C . VAL A 1 171 ? -18.361 -6.097 -5.882 1.00 96.88 171 VAL A C 1
ATOM 1259 O O . VAL A 1 171 ? -18.723 -6.545 -6.972 1.00 96.88 171 VAL A O 1
ATOM 1262 N N . GLU A 1 172 ? -18.710 -6.667 -4.728 1.00 94.19 172 GLU A N 1
ATOM 1263 C CA . GLU A 1 172 ? -19.558 -7.857 -4.648 1.00 94.19 172 GLU A CA 1
ATOM 1264 C C . GLU A 1 172 ? -20.965 -7.589 -5.188 1.00 94.19 172 GLU A C 1
ATOM 1266 O O . GLU A 1 172 ? -21.444 -8.375 -6.018 1.00 94.19 172 GLU A O 1
ATOM 1271 N N . ALA A 1 173 ? -21.563 -6.464 -4.777 1.00 93.56 173 ALA A N 1
ATOM 1272 C CA . ALA A 1 173 ? -22.860 -5.977 -5.246 1.00 93.56 173 ALA A CA 1
ATOM 1273 C C . ALA A 1 173 ? -22.860 -5.644 -6.750 1.00 93.56 173 ALA A C 1
ATOM 1275 O O . ALA A 1 173 ? -23.862 -5.859 -7.434 1.00 93.56 173 ALA A O 1
ATOM 1276 N N . GLY A 1 174 ? -21.726 -5.179 -7.281 1.00 90.00 174 GLY A N 1
ATOM 1277 C CA . GLY A 1 174 ? -21.557 -4.820 -8.686 1.00 90.00 174 GLY A CA 1
ATOM 1278 C C . GLY A 1 174 ? -22.168 -3.460 -9.043 1.00 90.00 174 GLY A C 1
ATOM 1279 O O . GLY A 1 174 ? -22.477 -2.642 -8.183 1.00 90.00 174 GLY A O 1
ATOM 1280 N N . GLY A 1 175 ? -22.311 -3.193 -10.344 1.00 86.50 175 GLY A N 1
ATOM 1281 C CA . GLY A 1 175 ? -22.959 -1.977 -10.860 1.00 86.50 175 GLY A CA 1
ATOM 1282 C C . GLY A 1 175 ? -22.032 -0.788 -11.136 1.00 86.50 175 GLY A C 1
ATOM 1283 O O . GLY A 1 175 ? -22.464 0.174 -11.764 1.00 86.50 175 GLY A O 1
ATOM 1284 N N . HIS A 1 176 ? -20.756 -0.852 -10.744 1.00 93.94 176 HIS A N 1
ATOM 1285 C CA . HIS A 1 176 ? -19.767 0.155 -11.133 1.00 93.94 176 HIS A CA 1
ATOM 1286 C C . HIS A 1 176 ? -19.064 -0.237 -12.453 1.00 93.94 176 HIS A C 1
ATOM 1288 O O . HIS A 1 176 ? -18.624 -1.383 -12.562 1.00 93.94 176 HIS A O 1
ATOM 1294 N N . PRO A 1 177 ? -18.886 0.679 -13.432 1.00 93.88 177 PRO A N 1
ATOM 1295 C CA . PRO A 1 177 ? -18.365 0.349 -14.771 1.00 93.88 177 PRO A CA 1
ATOM 1296 C C . PRO A 1 177 ? -16.975 -0.297 -14.797 1.00 93.88 177 PRO A C 1
ATOM 1298 O O . PRO A 1 177 ? -16.662 -1.057 -15.703 1.00 93.88 177 PRO A O 1
ATOM 1301 N N . LEU A 1 178 ? -16.140 -0.006 -13.795 1.00 95.12 178 LEU A N 1
ATOM 1302 C CA . LEU A 1 178 ? -14.789 -0.573 -13.691 1.00 95.12 178 LEU A CA 1
ATOM 1303 C C . LEU A 1 178 ? -14.762 -2.023 -13.179 1.00 95.12 178 LEU A C 1
ATOM 1305 O O . LEU A 1 178 ? -13.707 -2.654 -13.175 1.00 95.12 178 LEU A O 1
ATOM 1309 N N . ILE A 1 179 ? -15.892 -2.551 -12.702 1.00 95.62 179 ILE A N 1
ATOM 1310 C CA . ILE A 1 179 ? -15.980 -3.909 -12.161 1.00 95.62 179 ILE A CA 1
ATOM 1311 C C . ILE A 1 179 ? -16.302 -4.883 -13.288 1.00 95.62 179 ILE A C 1
ATOM 1313 O O . ILE A 1 179 ? -17.236 -4.670 -14.053 1.00 95.62 179 ILE A O 1
ATOM 1317 N N . GLY A 1 180 ? -15.543 -5.977 -13.364 1.00 94.62 180 GLY A N 1
ATOM 1318 C CA . GLY A 1 180 ? -15.674 -6.960 -14.444 1.00 94.62 180 GLY A CA 1
ATOM 1319 C C . GLY A 1 180 ? -14.794 -6.683 -15.664 1.00 94.62 180 GLY A C 1
ATOM 1320 O O . GLY A 1 180 ? -14.885 -7.410 -16.648 1.00 94.62 180 GLY A O 1
ATOM 1321 N N . LEU A 1 181 ? -13.923 -5.674 -15.600 1.00 96.44 181 LEU A N 1
ATOM 1322 C CA . LEU A 1 181 ? -12.881 -5.442 -16.599 1.00 96.44 181 LEU A CA 1
ATOM 1323 C C . LEU A 1 181 ? -11.626 -6.280 -16.293 1.00 96.44 181 LEU A C 1
ATOM 1325 O O . LEU A 1 181 ? -11.387 -6.605 -15.123 1.00 96.44 181 LEU A O 1
ATOM 1329 N N . PRO A 1 182 ? -10.808 -6.636 -17.304 1.00 97.56 182 PRO A N 1
ATOM 1330 C CA . PRO A 1 182 ? -9.461 -7.148 -17.087 1.00 97.56 182 PRO A CA 1
ATOM 1331 C C . PRO A 1 182 ? -8.662 -6.269 -16.125 1.00 97.56 182 PRO A C 1
ATOM 1333 O O . PRO A 1 182 ? -8.719 -5.037 -16.182 1.00 97.56 182 PRO A O 1
ATOM 1336 N N . LEU A 1 183 ? -7.906 -6.919 -15.245 1.00 97.81 183 LEU A N 1
ATOM 1337 C CA . LEU A 1 183 ? -7.215 -6.276 -14.137 1.00 97.81 183 LEU A CA 1
ATOM 1338 C C . LEU A 1 183 ? -5.706 -6.511 -14.234 1.00 97.81 183 LEU A C 1
ATOM 1340 O O . LEU A 1 183 ? -5.237 -7.646 -14.163 1.00 97.81 183 LEU A O 1
ATOM 1344 N N . LEU A 1 184 ? -4.942 -5.425 -14.332 1.00 98.06 184 LEU A N 1
ATOM 1345 C CA . LEU A 1 184 ? -3.494 -5.433 -14.168 1.00 98.06 184 LEU A CA 1
ATOM 1346 C C . LEU A 1 184 ? -3.123 -4.834 -12.809 1.00 98.06 184 LEU A C 1
ATOM 1348 O O . LEU A 1 184 ? -3.421 -3.677 -12.528 1.00 98.06 184 LEU A O 1
ATOM 1352 N N . LEU A 1 185 ? -2.429 -5.614 -11.990 1.00 97.75 185 LEU A N 1
ATOM 1353 C CA . LEU A 1 185 ? -1.872 -5.220 -10.703 1.00 97.75 185 LEU A CA 1
ATOM 1354 C C . LEU A 1 185 ? -0.348 -5.074 -10.849 1.00 97.75 185 LEU A C 1
ATOM 1356 O O . LEU A 1 185 ? 0.390 -6.056 -10.759 1.00 97.75 185 LEU A O 1
ATOM 1360 N N . LEU A 1 186 ? 0.116 -3.850 -11.097 1.00 96.38 186 LEU A N 1
ATOM 1361 C CA . LEU A 1 186 ? 1.533 -3.517 -11.250 1.00 96.38 186 LEU A CA 1
ATOM 1362 C C . LEU A 1 186 ? 2.142 -3.175 -9.887 1.00 96.38 186 LEU A C 1
ATOM 1364 O O . LEU A 1 186 ? 2.020 -2.042 -9.417 1.00 96.38 186 LEU A O 1
ATOM 1368 N N . ASP A 1 187 ? 2.792 -4.164 -9.279 1.00 93.38 187 ASP A N 1
ATOM 1369 C CA . ASP A 1 187 ? 3.477 -4.062 -7.986 1.00 93.38 187 ASP A CA 1
ATOM 1370 C C . ASP A 1 187 ? 2.570 -3.456 -6.895 1.00 93.38 187 ASP A C 1
ATOM 1372 O O . ASP A 1 187 ? 2.853 -2.391 -6.340 1.00 93.38 187 ASP A O 1
ATOM 1376 N N . PRO A 1 188 ? 1.384 -4.053 -6.644 1.00 90.31 188 PRO A N 1
ATOM 1377 C CA . PRO A 1 188 ? 0.423 -3.480 -5.715 1.00 90.31 188 PRO A CA 1
ATOM 1378 C C . PRO A 1 188 ? 0.925 -3.590 -4.269 1.00 90.31 188 PRO A C 1
ATOM 1380 O O . PRO A 1 188 ? 1.150 -4.684 -3.756 1.00 90.31 188 PRO A O 1
ATOM 1383 N N . ALA A 1 189 ? 0.974 -2.468 -3.553 1.00 89.31 189 ALA A N 1
ATOM 1384 C CA . ALA A 1 189 ? 1.228 -2.485 -2.115 1.00 89.31 189 ALA A CA 1
ATOM 1385 C C . ALA A 1 189 ? -0.002 -3.020 -1.353 1.00 89.31 189 ALA A C 1
ATOM 1387 O O . ALA A 1 189 ? -1.047 -2.364 -1.308 1.00 89.31 189 ALA A O 1
ATOM 1388 N N . LEU A 1 190 ? 0.118 -4.197 -0.723 1.00 94.81 190 LEU A N 1
ATOM 1389 C CA . LEU A 1 190 ? -0.965 -4.859 0.030 1.00 94.81 190 LEU A CA 1
ATOM 1390 C C . LEU A 1 190 ? -0.621 -5.068 1.518 1.00 94.81 190 LEU A C 1
ATOM 1392 O O . LEU A 1 190 ? -0.638 -6.210 2.000 1.00 94.81 190 LEU A O 1
ATOM 1396 N N . PRO A 1 191 ? -0.349 -3.988 2.279 1.00 93.56 191 PRO A N 1
ATOM 1397 C CA . PRO A 1 191 ? 0.202 -4.096 3.630 1.00 93.56 191 PRO A CA 1
ATOM 1398 C C . PRO A 1 191 ? -0.774 -4.752 4.615 1.00 93.56 191 PRO A C 1
ATOM 1400 O O . PRO A 1 191 ? -0.371 -5.511 5.495 1.00 93.56 191 PRO A O 1
ATOM 1403 N N . SER A 1 192 ? -2.080 -4.527 4.453 1.00 96.19 192 SER A N 1
ATOM 1404 C CA . SER A 1 192 ? -3.081 -4.960 5.431 1.00 96.19 192 SER A CA 1
ATOM 1405 C C . SER A 1 192 ? -4.062 -6.001 4.898 1.00 96.19 192 SER A C 1
ATOM 1407 O O . SER A 1 192 ? -4.204 -6.214 3.692 1.00 96.19 192 SER A O 1
ATOM 1409 N N . ARG A 1 193 ? -4.786 -6.647 5.821 1.00 97.00 193 ARG A N 1
ATOM 1410 C CA . ARG A 1 193 ? -5.829 -7.623 5.486 1.00 97.00 193 ARG A CA 1
ATOM 1411 C C . ARG A 1 193 ? -6.921 -6.999 4.617 1.00 97.00 193 ARG A C 1
ATOM 1413 O O . ARG A 1 193 ? -7.295 -7.605 3.619 1.00 97.00 193 ARG A O 1
ATOM 1420 N N . ARG A 1 194 ? -7.365 -5.778 4.940 1.00 97.62 194 ARG A N 1
ATOM 1421 C CA . ARG A 1 194 ? -8.392 -5.057 4.167 1.00 97.62 194 ARG A CA 1
ATOM 1422 C C . ARG A 1 194 ? -7.972 -4.782 2.721 1.00 97.62 194 ARG A C 1
ATOM 1424 O O . ARG A 1 194 ? -8.795 -4.924 1.825 1.00 97.62 194 ARG A O 1
ATOM 1431 N N . HIS A 1 195 ? -6.694 -4.471 2.472 1.00 97.50 195 HIS A N 1
ATOM 1432 C CA . HIS A 1 195 ? -6.181 -4.332 1.101 1.00 97.50 195 HIS A CA 1
ATOM 1433 C C . HIS A 1 195 ? -6.316 -5.647 0.324 1.00 97.50 195 HIS A C 1
ATOM 1435 O O . HIS A 1 195 ? -6.811 -5.663 -0.800 1.00 97.50 195 HIS A O 1
ATOM 1441 N N . ARG A 1 196 ? -5.909 -6.763 0.944 1.00 97.38 196 ARG A N 1
ATOM 1442 C CA . ARG A 1 196 ? -5.971 -8.096 0.328 1.00 97.38 196 ARG A CA 1
ATOM 1443 C C . ARG A 1 196 ? -7.406 -8.556 0.076 1.00 97.38 196 ARG A C 1
ATOM 1445 O O . ARG A 1 196 ? -7.670 -9.127 -0.975 1.00 97.38 196 ARG A O 1
ATOM 1452 N N . GLU A 1 197 ? -8.322 -8.298 1.008 1.00 97.62 197 GLU A N 1
ATOM 1453 C CA . GLU A 1 197 ? -9.756 -8.590 0.852 1.00 97.62 197 GLU A CA 1
ATOM 1454 C C . GLU A 1 197 ? -10.358 -7.821 -0.329 1.00 97.62 197 GLU A C 1
ATOM 1456 O O . GLU A 1 197 ? -11.019 -8.420 -1.175 1.00 97.62 197 GLU A O 1
ATOM 1461 N N . PHE A 1 198 ? -10.063 -6.525 -0.440 1.00 97.88 198 PHE A N 1
ATOM 1462 C CA . PHE A 1 198 ? -10.549 -5.704 -1.545 1.00 97.88 198 PHE A CA 1
ATOM 1463 C C . PHE A 1 198 ? -9.993 -6.153 -2.906 1.00 97.88 198 PHE A C 1
ATOM 1465 O O . PHE A 1 198 ? -10.754 -6.344 -3.854 1.00 97.88 198 PHE A O 1
ATOM 1472 N N . VAL A 1 199 ? -8.682 -6.407 -3.004 1.00 97.56 199 VAL A N 1
ATOM 1473 C CA . VAL A 1 199 ? -8.071 -6.920 -4.245 1.00 97.56 199 VAL A CA 1
ATOM 1474 C C . VAL A 1 199 ? -8.610 -8.297 -4.621 1.00 97.56 199 VAL A C 1
ATOM 1476 O O . VAL A 1 199 ? -8.846 -8.556 -5.799 1.00 97.56 199 VAL A O 1
ATOM 1479 N N . ARG A 1 200 ? -8.866 -9.167 -3.639 1.00 97.44 200 ARG A N 1
ATOM 1480 C CA . ARG A 1 200 ? -9.506 -10.463 -3.882 1.00 97.44 200 ARG A CA 1
ATOM 1481 C C . ARG A 1 200 ? -10.896 -10.296 -4.494 1.00 97.44 200 ARG A C 1
ATOM 1483 O O . ARG A 1 200 ? -11.186 -10.959 -5.486 1.00 97.44 200 ARG A O 1
ATOM 1490 N N . ALA A 1 201 ? -11.725 -9.412 -3.937 1.00 97.12 201 ALA A N 1
ATOM 1491 C CA . ALA A 1 201 ? -13.063 -9.145 -4.464 1.00 97.12 201 ALA A CA 1
ATOM 1492 C C . ALA A 1 201 ? -13.004 -8.649 -5.921 1.00 97.12 201 ALA A C 1
ATOM 1494 O O . ALA A 1 201 ? -13.748 -9.139 -6.771 1.00 97.12 201 ALA A O 1
ATOM 1495 N N . LEU A 1 202 ? -12.070 -7.741 -6.239 1.00 96.81 202 LEU A N 1
ATOM 1496 C CA . LEU A 1 202 ? -11.847 -7.256 -7.608 1.00 96.81 202 LEU A CA 1
ATOM 1497 C C . LEU A 1 202 ? -11.443 -8.388 -8.560 1.00 96.81 202 LEU A C 1
ATOM 1499 O O . LEU A 1 202 ? -12.055 -8.566 -9.614 1.00 96.81 202 LEU A O 1
ATOM 1503 N N . ALA A 1 203 ? -10.442 -9.180 -8.175 1.00 96.69 203 ALA A N 1
ATOM 1504 C CA . ALA A 1 203 ? -9.917 -10.261 -9.001 1.00 96.69 203 ALA A CA 1
ATOM 1505 C C . ALA A 1 203 ? -10.957 -11.356 -9.285 1.00 96.69 203 ALA A C 1
ATOM 1507 O O . ALA A 1 203 ? -10.949 -11.942 -10.362 1.00 96.69 203 ALA A O 1
ATOM 1508 N N . GLN A 1 204 ? -11.880 -11.610 -8.352 1.00 95.56 204 GLN A N 1
ATOM 1509 C CA . GLN A 1 204 ? -12.963 -12.580 -8.540 1.00 95.56 204 GLN A CA 1
ATOM 1510 C C . GLN A 1 204 ? -13.992 -12.152 -9.595 1.00 95.56 204 GLN A C 1
ATOM 1512 O O . GLN A 1 204 ? -14.650 -13.014 -10.179 1.00 95.56 204 GLN A O 1
ATOM 1517 N N . LYS A 1 205 ? -14.152 -10.845 -9.836 1.00 95.69 205 LYS A N 1
ATOM 1518 C CA . LYS A 1 205 ? -15.068 -10.312 -10.856 1.00 95.69 205 LYS A CA 1
ATOM 1519 C C . LYS A 1 205 ? -14.390 -10.133 -12.217 1.00 95.69 205 LYS A C 1
ATOM 1521 O O . LYS A 1 205 ? -15.085 -10.133 -13.228 1.00 95.69 205 LYS A O 1
ATOM 1526 N N . ALA A 1 206 ? -13.069 -9.970 -12.251 1.00 96.06 206 ALA A N 1
ATOM 1527 C CA . ALA A 1 206 ? -12.316 -9.726 -13.476 1.00 96.06 206 ALA A CA 1
ATOM 1528 C C . ALA A 1 206 ? -12.211 -10.991 -14.364 1.00 96.06 206 ALA A C 1
ATOM 1530 O O . ALA A 1 206 ? -11.971 -12.084 -13.853 1.00 96.06 206 ALA A O 1
ATOM 1531 N N . PRO A 1 207 ? -12.340 -10.877 -15.700 1.00 95.81 207 PRO A N 1
ATOM 1532 C CA . PRO A 1 207 ? -12.215 -12.006 -16.627 1.00 95.81 207 PRO A CA 1
ATOM 1533 C C . PRO A 1 207 ? -10.766 -12.499 -16.773 1.00 95.81 207 PRO A C 1
ATOM 1535 O O . PRO A 1 207 ? -10.528 -13.696 -16.954 1.00 95.81 207 PRO A O 1
ATOM 1538 N N . ALA A 1 208 ? -9.801 -11.585 -16.658 1.00 96.88 208 ALA A N 1
ATOM 1539 C CA . ALA A 1 208 ? -8.371 -11.853 -16.712 1.00 96.88 208 ALA A CA 1
ATOM 1540 C C . ALA A 1 208 ? -7.648 -10.980 -15.683 1.00 96.88 208 ALA A C 1
ATOM 1542 O O . ALA A 1 208 ? -7.962 -9.796 -15.543 1.00 96.88 208 ALA A O 1
ATOM 1543 N N . VAL A 1 209 ? -6.689 -11.566 -14.966 1.00 97.94 209 VAL A N 1
ATOM 1544 C CA . VAL A 1 209 ? -5.903 -10.876 -13.941 1.00 97.94 209 VAL A CA 1
ATOM 1545 C C . VAL A 1 209 ? -4.429 -11.185 -14.146 1.00 97.94 209 VAL A C 1
ATOM 1547 O O . VAL A 1 209 ? -4.028 -12.348 -14.097 1.00 97.94 209 VAL A O 1
ATOM 1550 N N . LEU A 1 210 ? -3.617 -10.145 -14.305 1.00 97.81 210 LEU A N 1
ATOM 1551 C CA . LEU A 1 210 ? -2.168 -10.242 -14.170 1.00 97.81 210 LEU A CA 1
ATOM 1552 C C . LEU A 1 210 ? -1.735 -9.443 -12.946 1.00 97.81 210 LEU A C 1
ATOM 1554 O O . LEU A 1 210 ? -2.066 -8.267 -12.824 1.00 97.81 210 LEU A O 1
ATOM 1558 N N . ALA A 1 211 ? -0.949 -10.060 -12.072 1.00 97.50 211 ALA A N 1
ATOM 1559 C CA . ALA A 1 211 ? -0.228 -9.354 -11.027 1.00 97.50 211 ALA A CA 1
ATOM 1560 C C . ALA A 1 211 ? 1.278 -9.543 -11.186 1.00 97.50 211 ALA A C 1
ATOM 1562 O O . ALA A 1 211 ? 1.753 -10.669 -11.336 1.00 97.50 211 ALA A O 1
ATOM 1563 N N . THR A 1 212 ? 2.028 -8.450 -11.120 1.00 96.25 212 THR A N 1
ATOM 1564 C CA . THR A 1 212 ? 3.494 -8.465 -11.111 1.00 96.25 212 THR A CA 1
ATOM 1565 C C . THR A 1 212 ? 3.982 -7.949 -9.767 1.00 96.25 212 THR A C 1
ATOM 1567 O O . THR A 1 212 ? 3.509 -6.905 -9.330 1.00 96.25 212 THR A O 1
ATOM 1570 N N . VAL A 1 213 ? 4.927 -8.638 -9.137 1.00 94.44 213 VAL A N 1
ATOM 1571 C CA . VAL A 1 213 ? 5.530 -8.239 -7.853 1.00 94.44 213 VAL A CA 1
ATOM 1572 C C . VAL A 1 213 ? 7.034 -8.449 -7.866 1.00 94.44 213 VAL A C 1
ATOM 1574 O O . VAL A 1 213 ? 7.562 -9.199 -8.700 1.00 94.44 213 VAL A O 1
ATOM 1577 N N . LEU A 1 214 ? 7.750 -7.714 -7.017 1.00 90.50 214 LEU A N 1
ATOM 1578 C CA . LEU A 1 214 ? 9.184 -7.928 -6.851 1.00 90.50 214 LEU A CA 1
ATOM 1579 C C . LEU A 1 214 ? 9.430 -9.218 -6.067 1.00 90.50 214 LEU A C 1
ATOM 1581 O O . LEU A 1 214 ? 8.651 -9.593 -5.189 1.00 90.50 214 LEU A O 1
ATOM 1585 N N . SER A 1 215 ? 10.524 -9.907 -6.392 1.00 88.94 215 SER A N 1
ATOM 1586 C CA . SER A 1 215 ? 10.951 -11.077 -5.626 1.00 88.94 215 SER A CA 1
ATOM 1587 C C . SER A 1 215 ? 11.191 -10.701 -4.161 1.00 88.94 215 SER A C 1
ATOM 1589 O O . SER A 1 215 ? 11.937 -9.763 -3.882 1.00 88.94 215 SER A O 1
ATOM 1591 N N . GLY A 1 216 ? 10.572 -11.437 -3.239 1.00 86.00 216 GLY A N 1
ATOM 1592 C CA . GLY A 1 216 ? 10.580 -11.166 -1.800 1.00 86.00 216 GLY A CA 1
ATOM 1593 C C . GLY A 1 216 ? 9.333 -10.456 -1.254 1.00 86.00 216 GLY A C 1
ATOM 1594 O O . GLY A 1 216 ? 9.159 -10.444 -0.036 1.00 86.00 216 GLY A O 1
ATOM 1595 N N . ASP A 1 217 ? 8.455 -9.907 -2.105 1.00 88.69 217 ASP A N 1
ATOM 1596 C CA . ASP A 1 217 ? 7.192 -9.258 -1.692 1.00 88.69 217 ASP A CA 1
ATOM 1597 C C . ASP A 1 217 ? 5.938 -10.021 -2.168 1.00 88.69 217 ASP A C 1
ATOM 1599 O O . ASP A 1 217 ? 4.849 -9.484 -2.380 1.00 88.69 217 ASP A O 1
ATOM 1603 N N . GLU A 1 218 ? 6.057 -11.332 -2.372 1.00 91.38 218 GLU A N 1
ATOM 1604 C CA . GLU A 1 218 ? 4.983 -12.111 -2.983 1.00 91.38 218 GLU A CA 1
ATOM 1605 C C . GLU A 1 218 ? 3.841 -12.453 -2.019 1.00 91.38 218 GLU A C 1
ATOM 1607 O O . GLU A 1 218 ? 2.725 -12.769 -2.445 1.00 91.38 218 GLU A O 1
ATOM 1612 N N . ALA A 1 219 ? 4.103 -12.425 -0.710 1.00 91.69 219 ALA A N 1
ATOM 1613 C CA . ALA A 1 219 ? 3.184 -12.937 0.303 1.00 91.69 219 ALA A CA 1
ATOM 1614 C C . ALA A 1 219 ? 1.821 -12.227 0.270 1.00 91.69 219 ALA A C 1
ATOM 1616 O O . ALA A 1 219 ? 0.772 -12.877 0.365 1.00 91.69 219 ALA A O 1
ATOM 1617 N N . GLY A 1 220 ? 1.829 -10.901 0.101 1.00 92.62 220 GLY A N 1
ATOM 1618 C CA . GLY A 1 220 ? 0.618 -10.086 0.068 1.00 92.62 220 GLY A CA 1
ATOM 1619 C C . GLY A 1 220 ? -0.295 -10.453 -1.101 1.00 92.62 220 GLY A C 1
ATOM 1620 O O . GLY A 1 220 ? -1.483 -10.730 -0.897 1.00 92.62 220 GLY A O 1
ATOM 1621 N N . ILE A 1 221 ? 0.269 -10.507 -2.311 1.00 95.12 221 ILE A N 1
ATOM 1622 C CA . ILE A 1 221 ? -0.484 -10.785 -3.537 1.00 95.12 221 ILE A CA 1
ATOM 1623 C C . ILE A 1 221 ? -0.899 -12.254 -3.651 1.00 95.12 221 ILE A C 1
ATOM 1625 O O . ILE A 1 221 ? -2.042 -12.537 -4.008 1.00 95.12 221 ILE A O 1
ATOM 1629 N N . SER A 1 222 ? -0.019 -13.181 -3.263 1.00 94.38 222 SER A N 1
ATOM 1630 C CA . SER A 1 222 ? -0.290 -14.622 -3.259 1.00 94.38 222 SER A CA 1
ATOM 1631 C C . SER A 1 222 ? -1.461 -14.946 -2.331 1.00 94.38 222 SER A C 1
ATOM 1633 O O . SER A 1 222 ? -2.401 -15.638 -2.716 1.00 94.38 222 SER A O 1
ATOM 1635 N N . THR A 1 223 ? -1.486 -14.337 -1.140 1.00 95.06 223 THR A N 1
ATOM 1636 C CA . THR A 1 223 ? -2.606 -14.475 -0.197 1.00 95.06 223 THR A CA 1
ATOM 1637 C C . THR A 1 223 ? -3.897 -13.858 -0.739 1.00 95.06 223 THR A C 1
ATOM 1639 O O . THR A 1 223 ? -4.981 -14.407 -0.528 1.00 95.06 223 THR A O 1
ATOM 1642 N N . ALA A 1 224 ? -3.822 -12.701 -1.404 1.00 95.75 224 ALA A N 1
ATOM 1643 C CA . ALA A 1 224 ? -5.003 -12.037 -1.953 1.00 95.75 224 ALA A CA 1
ATOM 1644 C C . ALA A 1 224 ? -5.646 -12.869 -3.073 1.00 95.75 224 ALA A C 1
ATOM 1646 O O . ALA A 1 224 ? -6.850 -13.124 -3.022 1.00 95.75 224 ALA A O 1
ATOM 1647 N N . LEU A 1 225 ? -4.838 -13.332 -4.030 1.00 96.06 225 LEU A N 1
ATOM 1648 C CA . LEU A 1 225 ? -5.298 -14.009 -5.244 1.00 96.06 225 LEU A CA 1
ATOM 1649 C C . LEU A 1 225 ? -5.413 -15.534 -5.110 1.00 96.06 225 LEU A C 1
ATOM 1651 O O . LEU A 1 225 ? -6.081 -16.158 -5.928 1.00 96.06 225 LEU A O 1
ATOM 1655 N N . GLY A 1 226 ? -4.795 -16.140 -4.093 1.00 94.69 226 GLY A N 1
ATOM 1656 C CA . GLY A 1 226 ? -4.792 -17.594 -3.896 1.00 94.69 226 GLY A CA 1
ATOM 1657 C C . GLY A 1 226 ? -3.980 -18.358 -4.947 1.00 94.69 226 GLY A C 1
ATOM 1658 O O . GLY A 1 226 ? -4.232 -19.539 -5.167 1.00 94.69 226 GLY A O 1
ATOM 1659 N N . VAL A 1 227 ? -3.035 -17.687 -5.613 1.00 94.50 227 VAL A N 1
ATOM 1660 C CA . VAL A 1 227 ? -2.212 -18.238 -6.699 1.00 94.50 227 VAL A CA 1
ATOM 1661 C C . VAL A 1 227 ? -0.739 -18.063 -6.353 1.00 94.50 227 VAL A C 1
ATOM 1663 O O . VAL A 1 227 ? -0.301 -16.966 -6.004 1.00 94.50 227 VAL A O 1
ATOM 1666 N N . SER A 1 228 ? 0.031 -19.145 -6.472 1.00 93.38 228 SER A N 1
ATOM 1667 C CA . SER A 1 228 ? 1.481 -19.099 -6.296 1.00 93.38 228 SER A CA 1
ATOM 1668 C C . SER A 1 228 ? 2.143 -18.312 -7.438 1.00 93.38 228 SER A C 1
ATOM 1670 O O . SER A 1 228 ? 1.843 -18.584 -8.602 1.00 93.38 228 SER A O 1
ATOM 1672 N N . PRO A 1 229 ? 3.050 -17.367 -7.135 1.00 93.88 229 PRO A N 1
ATOM 1673 C CA . PRO A 1 229 ? 3.780 -16.620 -8.151 1.00 93.88 229 PRO A CA 1
ATOM 1674 C C . PRO A 1 229 ? 4.649 -17.518 -9.032 1.00 93.88 229 PRO A C 1
ATOM 1676 O O . PRO A 1 229 ? 5.393 -18.370 -8.544 1.00 93.88 229 PRO A O 1
ATOM 1679 N N . GLU A 1 230 ? 4.610 -17.266 -10.334 1.00 94.19 230 GLU A N 1
ATOM 1680 C CA . GLU A 1 230 ? 5.569 -17.773 -11.304 1.00 94.19 230 GLU A CA 1
ATOM 1681 C C . GLU A 1 230 ? 6.854 -16.936 -11.223 1.00 94.19 230 GLU A C 1
ATOM 1683 O O . GLU A 1 230 ? 6.834 -15.721 -11.434 1.00 94.19 230 GLU A O 1
ATOM 1688 N N . ALA A 1 231 ? 7.985 -17.576 -10.924 1.00 89.94 231 ALA A N 1
ATOM 1689 C CA . ALA A 1 231 ? 9.277 -16.903 -10.902 1.00 89.94 231 ALA A CA 1
ATOM 1690 C C . ALA A 1 231 ? 9.785 -16.655 -12.332 1.00 89.94 231 ALA A C 1
ATOM 1692 O O . ALA A 1 231 ? 10.201 -17.587 -13.027 1.00 89.94 231 ALA A O 1
ATOM 1693 N N . LEU A 1 232 ? 9.815 -15.392 -12.752 1.00 86.38 232 LEU A N 1
ATOM 1694 C CA . LEU A 1 232 ? 10.427 -14.981 -14.009 1.00 86.38 232 LEU A CA 1
ATOM 1695 C C . LEU A 1 232 ? 11.925 -14.773 -13.835 1.00 86.38 232 LEU A C 1
ATOM 1697 O O . LEU A 1 232 ? 12.386 -13.934 -13.056 1.00 86.38 232 LEU A O 1
ATOM 1701 N N . ARG A 1 233 ? 12.693 -15.526 -14.621 1.00 74.56 233 ARG A N 1
ATOM 1702 C CA . ARG A 1 233 ? 14.146 -15.390 -14.682 1.00 74.56 233 ARG A CA 1
ATOM 1703 C C . ARG A 1 233 ? 14.531 -14.250 -15.621 1.00 74.56 233 ARG A C 1
ATOM 1705 O O . ARG A 1 233 ? 13.984 -14.120 -16.717 1.00 74.56 233 ARG A O 1
ATOM 1712 N N . ASP A 1 234 ? 15.517 -13.463 -15.209 1.00 69.69 234 ASP A N 1
ATOM 1713 C CA . ASP A 1 234 ? 16.142 -12.476 -16.087 1.00 69.69 234 ASP A CA 1
ATOM 1714 C C . ASP A 1 234 ? 16.820 -13.162 -17.281 1.00 69.69 234 ASP A C 1
ATOM 1716 O O . ASP A 1 234 ? 17.432 -14.222 -17.130 1.00 69.69 234 ASP A O 1
ATOM 1720 N N . ALA A 1 235 ? 16.716 -12.556 -18.472 1.00 63.00 235 ALA A N 1
ATOM 1721 C CA . ALA A 1 235 ? 17.345 -13.095 -19.684 1.00 63.00 235 ALA A CA 1
ATOM 1722 C C . ALA A 1 235 ? 18.873 -13.071 -19.606 1.00 63.00 235 ALA A C 1
ATOM 1724 O O . ALA A 1 235 ? 19.521 -13.983 -20.117 1.00 63.00 235 ALA A O 1
ATOM 1725 N N . ASP A 1 236 ? 19.446 -12.050 -18.963 1.00 66.12 236 ASP A N 1
ATOM 1726 C CA . ASP A 1 236 ? 20.891 -11.913 -18.828 1.00 66.12 236 ASP A CA 1
ATOM 1727 C C . ASP A 1 236 ? 21.341 -12.139 -17.386 1.00 66.12 236 ASP A C 1
ATOM 1729 O O . ASP A 1 236 ? 21.660 -11.217 -16.635 1.00 66.12 236 ASP A O 1
ATOM 1733 N N . SER A 1 237 ? 21.375 -13.408 -16.985 1.00 67.00 237 SER A N 1
ATOM 1734 C CA . SER A 1 237 ? 21.884 -13.824 -15.677 1.00 67.00 237 SER A CA 1
ATOM 1735 C C . SER A 1 237 ? 23.398 -13.625 -15.513 1.00 67.00 237 SER A C 1
ATOM 1737 O O . SER A 1 237 ? 23.932 -13.952 -14.451 1.00 67.00 237 SER A O 1
ATOM 1739 N N . ARG A 1 238 ? 24.109 -13.156 -16.554 1.00 73.31 238 ARG A N 1
ATOM 1740 C CA . ARG A 1 238 ? 25.565 -12.970 -16.538 1.00 73.31 238 ARG A CA 1
ATOM 1741 C C . ARG A 1 238 ? 25.980 -11.556 -16.150 1.00 73.31 238 ARG A C 1
ATOM 1743 O O . ARG A 1 238 ? 27.073 -11.431 -15.608 1.00 73.31 238 ARG A O 1
ATOM 1750 N N . ALA A 1 239 ? 25.141 -10.541 -16.350 1.00 84.94 239 ALA A N 1
ATOM 1751 C CA . ALA A 1 239 ? 25.468 -9.165 -15.978 1.00 84.94 239 ALA A CA 1
ATOM 1752 C C . ALA A 1 239 ? 25.630 -8.978 -14.455 1.00 84.94 239 ALA A C 1
ATOM 1754 O O . ALA A 1 239 ? 24.941 -9.633 -13.661 1.00 84.94 239 ALA A O 1
ATOM 1755 N N . THR A 1 240 ? 26.511 -8.066 -14.026 1.00 90.06 240 THR A N 1
ATOM 1756 C CA . THR A 1 240 ? 26.754 -7.794 -12.591 1.00 90.06 240 THR A CA 1
ATOM 1757 C C . THR A 1 240 ? 25.484 -7.342 -11.884 1.00 90.06 240 THR A C 1
ATOM 1759 O O . THR A 1 240 ? 25.163 -7.867 -10.819 1.00 90.06 240 THR A O 1
ATOM 1762 N N . LEU A 1 241 ? 24.716 -6.437 -12.495 1.00 89.00 241 LEU A N 1
ATOM 1763 C CA . LEU A 1 241 ? 23.459 -5.933 -11.944 1.00 89.00 241 LEU A CA 1
ATOM 1764 C C . LEU A 1 241 ? 22.429 -7.047 -11.718 1.00 89.00 241 LEU A C 1
ATOM 1766 O O . LEU A 1 241 ? 21.780 -7.072 -10.674 1.00 89.00 241 LEU A O 1
ATOM 1770 N N . SER A 1 242 ? 22.308 -7.998 -12.648 1.00 87.31 242 SER A N 1
ATOM 1771 C CA . SER A 1 242 ? 21.413 -9.154 -12.501 1.00 87.31 242 SER A CA 1
ATOM 1772 C C . SER A 1 242 ? 21.828 -10.044 -11.329 1.00 87.31 242 SER A C 1
ATOM 1774 O O . SER A 1 242 ? 20.978 -10.500 -10.562 1.00 87.31 242 SER A O 1
ATOM 1776 N N . ARG A 1 243 ? 23.141 -10.263 -11.144 1.00 87.31 243 ARG A N 1
ATOM 1777 C CA . ARG A 1 243 ? 23.657 -10.991 -9.974 1.00 87.31 243 ARG A CA 1
ATOM 1778 C C . ARG A 1 243 ? 23.350 -10.233 -8.683 1.00 87.31 243 ARG A C 1
ATOM 1780 O O . ARG A 1 243 ? 22.827 -10.835 -7.755 1.00 87.31 243 ARG A O 1
ATOM 1787 N N . VAL A 1 244 ? 23.602 -8.925 -8.628 1.00 89.06 244 VAL A N 1
ATOM 1788 C CA . VAL A 1 244 ? 23.293 -8.110 -7.441 1.00 89.06 244 VAL A CA 1
ATOM 1789 C C . VAL A 1 244 ? 21.803 -8.187 -7.106 1.00 89.06 244 VAL A C 1
ATOM 1791 O O . VAL A 1 244 ? 21.462 -8.576 -5.996 1.00 89.06 244 VAL A O 1
ATOM 1794 N N . ARG A 1 245 ? 20.908 -7.918 -8.063 1.00 87.62 245 ARG A N 1
ATOM 1795 C CA . ARG A 1 245 ? 19.448 -7.968 -7.849 1.00 87.62 245 ARG A CA 1
ATOM 1796 C C . ARG A 1 245 ? 18.972 -9.306 -7.291 1.00 87.62 245 ARG A C 1
ATOM 1798 O O . ARG A 1 245 ? 18.128 -9.332 -6.404 1.00 87.62 245 ARG A O 1
ATOM 1805 N N . ARG A 1 246 ? 19.520 -10.412 -7.798 1.00 84.50 246 ARG A N 1
ATOM 1806 C CA . ARG A 1 246 ? 19.145 -11.760 -7.365 1.00 84.50 246 ARG A CA 1
ATOM 1807 C C . ARG A 1 246 ? 19.720 -12.139 -6.002 1.00 84.50 246 ARG A C 1
ATOM 1809 O O . ARG A 1 246 ? 19.046 -12.834 -5.250 1.00 84.50 246 ARG A O 1
ATOM 1816 N N . PHE A 1 247 ? 20.960 -11.743 -5.721 1.00 86.69 247 PHE A N 1
ATOM 1817 C CA . PHE A 1 247 ? 21.718 -12.261 -4.582 1.00 86.69 247 PHE A CA 1
ATOM 1818 C C . PHE A 1 247 ? 21.811 -11.304 -3.378 1.00 86.69 247 PHE A C 1
ATOM 1820 O O . PHE A 1 247 ? 22.235 -11.733 -2.313 1.00 86.69 247 PHE A O 1
ATOM 1827 N N . LEU A 1 248 ? 21.387 -10.036 -3.498 1.00 87.44 248 LEU A N 1
ATOM 1828 C CA . LEU A 1 248 ? 21.544 -9.018 -2.441 1.00 87.44 248 LEU A CA 1
ATOM 1829 C C . LEU A 1 248 ? 20.845 -9.371 -1.116 1.00 87.44 248 LEU A C 1
ATOM 1831 O O . LEU A 1 248 ? 21.352 -9.026 -0.053 1.00 87.44 248 LEU A O 1
ATOM 1835 N N . PHE A 1 249 ? 19.694 -10.044 -1.180 1.00 85.81 249 PHE A N 1
ATOM 1836 C CA . PHE A 1 249 ? 18.849 -10.336 -0.012 1.00 85.81 249 PHE A CA 1
ATOM 1837 C C . PHE A 1 249 ? 18.701 -11.828 0.291 1.00 85.81 249 PHE A C 1
ATOM 1839 O O . PHE A 1 249 ? 17.886 -12.209 1.130 1.00 85.81 249 PHE A O 1
ATOM 1846 N N . VAL A 1 250 ? 19.469 -12.683 -0.384 1.00 84.81 250 VAL A N 1
ATOM 1847 C CA . VAL A 1 250 ? 19.460 -14.128 -0.133 1.00 84.81 250 VAL A CA 1
ATOM 1848 C C . VAL A 1 250 ? 20.763 -14.548 0.544 1.00 84.81 250 VAL A C 1
ATOM 1850 O O . VAL A 1 250 ? 21.812 -13.967 0.280 1.00 84.81 250 VAL A O 1
ATOM 1853 N N . PRO A 1 251 ? 20.724 -15.566 1.418 1.00 86.69 251 PRO A N 1
ATOM 1854 C CA . PRO A 1 251 ? 21.919 -16.046 2.112 1.00 86.69 251 PRO A CA 1
ATOM 1855 C C . PRO A 1 251 ? 22.880 -16.814 1.188 1.00 86.69 251 PRO A C 1
ATOM 1857 O O . PRO A 1 251 ? 24.006 -17.117 1.578 1.00 86.69 251 PRO A O 1
ATOM 1860 N N . GLU A 1 252 ? 22.434 -17.171 -0.018 1.00 87.69 252 GLU A N 1
ATOM 1861 C CA . GLU A 1 252 ? 23.224 -17.894 -1.008 1.00 87.69 252 GLU A CA 1
ATOM 1862 C C . GLU A 1 252 ? 24.312 -17.003 -1.613 1.00 87.69 252 GLU A C 1
ATOM 1864 O O . GLU A 1 252 ? 24.053 -15.890 -2.071 1.00 87.69 252 GLU A O 1
ATOM 1869 N N . LEU A 1 253 ? 25.535 -17.528 -1.678 1.00 83.50 253 LEU A N 1
ATOM 1870 C CA . LEU A 1 253 ? 26.635 -16.853 -2.357 1.00 83.50 253 LEU A CA 1
ATOM 1871 C C . LEU A 1 253 ? 26.361 -16.781 -3.870 1.00 83.50 253 LEU A C 1
ATOM 1873 O O . LEU A 1 253 ? 26.066 -17.813 -4.484 1.00 83.50 253 LEU A O 1
ATOM 1877 N N . PRO A 1 254 ? 26.501 -15.599 -4.500 1.00 84.81 254 PRO A N 1
ATOM 1878 C CA . PRO A 1 254 ? 26.365 -15.480 -5.941 1.00 84.81 254 PRO A CA 1
ATOM 1879 C C . PRO A 1 254 ? 27.453 -16.294 -6.656 1.00 84.81 254 PRO A C 1
ATOM 1881 O O . PRO A 1 254 ? 28.583 -16.391 -6.165 1.00 84.81 254 PRO A O 1
ATOM 1884 N N . PRO A 1 255 ? 27.166 -16.831 -7.855 1.00 83.00 255 PRO A N 1
ATOM 1885 C CA . PRO A 1 255 ? 28.194 -17.442 -8.681 1.00 83.00 255 PRO A CA 1
ATOM 1886 C C . PRO A 1 255 ? 29.278 -16.408 -9.012 1.00 83.00 255 PRO A C 1
ATOM 1888 O O . PRO A 1 255 ? 28.976 -15.260 -9.356 1.00 83.00 255 PRO A O 1
ATOM 1891 N N . ALA A 1 256 ? 30.542 -16.825 -8.923 1.00 79.81 256 ALA A N 1
ATOM 1892 C CA . ALA A 1 256 ? 31.672 -15.980 -9.282 1.00 79.81 256 ALA A CA 1
ATOM 1893 C C . ALA A 1 256 ? 31.596 -15.582 -10.765 1.00 79.81 256 ALA A C 1
ATOM 1895 O O . ALA A 1 256 ? 31.327 -16.409 -11.637 1.00 79.81 256 ALA A O 1
ATOM 1896 N N . GLY A 1 257 ? 31.855 -14.311 -11.052 1.00 83.06 257 GLY A N 1
ATOM 1897 C CA . GLY A 1 257 ? 31.898 -13.781 -12.409 1.00 83.06 257 GLY A CA 1
ATOM 1898 C C . GLY A 1 257 ? 32.607 -12.431 -12.427 1.00 83.06 257 GLY A C 1
ATOM 1899 O O . GLY A 1 257 ? 32.560 -11.722 -11.415 1.00 83.06 257 GLY A O 1
ATOM 1900 N N . PRO A 1 258 ? 33.278 -12.070 -13.536 1.00 86.38 258 PRO A N 1
ATOM 1901 C CA . PRO A 1 258 ? 33.915 -10.768 -13.643 1.00 86.38 258 PRO A CA 1
ATOM 1902 C C . PRO A 1 258 ? 32.863 -9.658 -13.472 1.00 86.38 258 PRO A C 1
ATOM 1904 O O . PRO A 1 258 ? 31.714 -9.828 -13.907 1.00 86.38 258 PRO A O 1
ATOM 1907 N N . PRO A 1 259 ? 33.210 -8.551 -12.796 1.00 86.38 259 PRO A N 1
ATOM 1908 C CA . PRO A 1 259 ? 32.371 -7.367 -12.817 1.00 86.38 259 PRO A CA 1
ATOM 1909 C C . PRO A 1 259 ? 32.348 -6.774 -14.232 1.00 86.38 259 PRO A C 1
ATOM 1911 O O . PRO A 1 259 ? 33.310 -6.887 -14.990 1.00 86.38 259 PRO A O 1
ATOM 1914 N N . ASP A 1 260 ? 31.234 -6.142 -14.559 1.00 89.75 260 ASP A N 1
ATOM 1915 C CA . ASP A 1 260 ? 31.019 -5.315 -15.742 1.00 89.75 260 ASP A CA 1
ATOM 1916 C C . ASP A 1 260 ? 30.603 -3.905 -15.290 1.00 89.75 260 ASP A C 1
ATOM 1918 O O . ASP A 1 260 ? 30.418 -3.649 -14.098 1.00 89.75 260 ASP A O 1
ATOM 1922 N N . ASP A 1 261 ? 30.417 -2.993 -16.242 1.00 88.44 261 ASP A N 1
ATOM 1923 C CA . ASP A 1 261 ? 30.097 -1.593 -15.943 1.00 88.44 261 ASP A CA 1
ATOM 1924 C C . ASP A 1 261 ? 28.626 -1.358 -15.554 1.00 88.44 261 ASP A C 1
ATOM 1926 O O . ASP A 1 261 ? 28.224 -0.213 -15.347 1.00 88.44 261 ASP A O 1
ATOM 19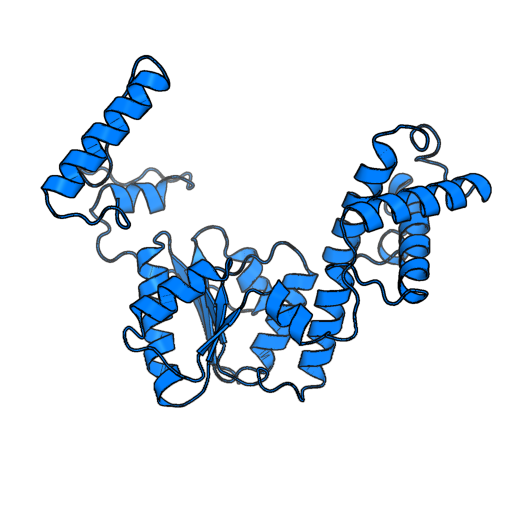30 N N . SER A 1 262 ? 27.813 -2.418 -15.422 1.00 88.56 262 SER A N 1
ATOM 1931 C CA . SER A 1 262 ? 26.397 -2.293 -15.037 1.00 88.56 262 SER A CA 1
ATOM 1932 C C . SER A 1 262 ? 26.200 -1.898 -13.569 1.00 88.56 262 SER A C 1
ATOM 1934 O O . SER A 1 262 ? 25.116 -1.450 -13.194 1.00 88.56 262 SER A O 1
ATOM 1936 N N . VAL A 1 263 ? 27.236 -2.049 -12.733 1.00 89.94 263 VAL A N 1
ATOM 1937 C CA . VAL A 1 263 ? 27.262 -1.596 -11.336 1.00 89.94 263 VAL A CA 1
ATOM 1938 C C . VAL A 1 263 ? 28.607 -0.939 -11.053 1.00 89.94 263 VAL A C 1
ATOM 1940 O O . VAL A 1 263 ? 29.651 -1.576 -11.164 1.00 89.94 263 VAL A O 1
ATOM 1943 N N . GLN A 1 264 ? 28.585 0.322 -10.624 1.00 90.06 264 GLN A N 1
ATOM 1944 C CA . GLN A 1 264 ? 29.791 1.069 -10.270 1.00 90.06 264 GLN A CA 1
ATOM 1945 C C . GLN A 1 264 ? 29.714 1.554 -8.826 1.00 90.06 264 GLN A C 1
ATOM 1947 O O . GLN A 1 264 ? 28.756 2.217 -8.438 1.00 90.06 264 GLN A O 1
ATOM 1952 N N . ILE A 1 265 ? 30.761 1.280 -8.050 1.00 90.75 265 ILE A N 1
ATOM 1953 C CA . ILE A 1 265 ? 30.927 1.788 -6.685 1.00 90.75 265 ILE A CA 1
ATOM 1954 C C . ILE A 1 265 ? 32.045 2.828 -6.707 1.00 90.75 265 ILE A C 1
ATOM 1956 O O . ILE A 1 265 ? 33.094 2.608 -7.311 1.00 90.75 265 ILE A O 1
ATOM 1960 N N . PHE A 1 266 ? 31.829 3.968 -6.056 1.00 93.06 266 PHE A N 1
ATOM 1961 C CA . PHE A 1 266 ? 32.855 4.987 -5.858 1.00 93.06 266 PHE A CA 1
ATOM 1962 C C . PHE A 1 266 ? 32.773 5.564 -4.452 1.00 93.06 266 PHE A C 1
ATOM 1964 O O . PHE A 1 266 ? 31.790 5.362 -3.747 1.00 93.06 266 PHE A O 1
ATOM 1971 N N . SER A 1 267 ? 33.831 6.259 -4.047 1.00 94.38 267 SER A N 1
ATOM 1972 C CA . SER A 1 267 ? 33.935 6.906 -2.743 1.00 94.38 267 SER A CA 1
ATOM 1973 C C . SER A 1 267 ? 34.280 8.379 -2.933 1.00 94.38 267 SER A C 1
ATOM 1975 O O . SER A 1 267 ? 35.044 8.722 -3.839 1.00 94.38 267 SER A O 1
ATOM 1977 N N . ALA A 1 268 ? 33.715 9.237 -2.086 1.00 95.06 268 ALA A N 1
ATOM 1978 C CA . ALA A 1 268 ? 33.955 10.674 -2.072 1.00 95.06 268 ALA A CA 1
ATOM 1979 C C . ALA A 1 268 ? 34.136 11.170 -0.621 1.00 95.06 268 ALA A C 1
ATOM 1981 O O . ALA A 1 268 ? 33.497 10.635 0.288 1.00 95.06 268 ALA A O 1
ATOM 1982 N N . PRO A 1 269 ? 34.982 12.189 -0.363 1.00 93.31 269 PRO A N 1
ATOM 1983 C CA . PRO A 1 269 ? 35.278 12.650 0.993 1.00 93.31 269 PRO A CA 1
ATOM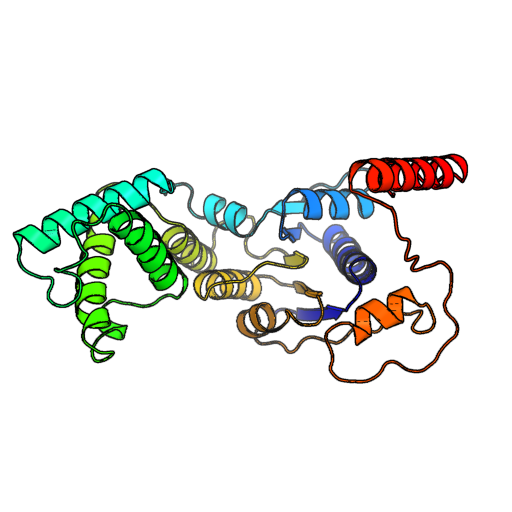 1984 C C . PRO A 1 269 ? 34.225 13.656 1.502 1.00 93.31 269 PRO A C 1
ATOM 1986 O O . PRO A 1 269 ? 34.543 14.799 1.826 1.00 93.31 269 PRO A O 1
ATOM 1989 N N . GLY A 1 270 ? 32.963 13.219 1.555 1.00 96.19 270 GLY A N 1
ATOM 1990 C CA . GLY A 1 270 ? 31.815 13.965 2.084 1.00 96.19 270 GLY A CA 1
ATOM 1991 C C . GLY A 1 270 ? 30.696 14.206 1.063 1.00 96.19 270 GLY A C 1
ATOM 1992 O O . GLY A 1 270 ? 30.924 14.182 -0.146 1.00 96.19 270 GLY A O 1
ATOM 1993 N N . GLU A 1 271 ? 29.495 14.501 1.570 1.00 96.69 271 GLU A N 1
ATOM 1994 C CA . GLU A 1 271 ? 28.247 14.638 0.794 1.00 96.69 271 GLU A CA 1
ATOM 1995 C C . GLU A 1 271 ? 28.345 15.669 -0.346 1.00 96.69 271 GLU A C 1
ATOM 1997 O O . GLU A 1 271 ? 27.886 15.431 -1.463 1.00 96.69 271 GLU A O 1
ATOM 2002 N N . GLY A 1 272 ? 29.002 16.810 -0.104 1.00 97.44 272 GLY A N 1
ATOM 2003 C CA . GLY A 1 272 ? 29.158 17.851 -1.124 1.00 97.44 272 GLY A CA 1
ATOM 2004 C C . GLY A 1 272 ? 29.991 17.395 -2.327 1.00 97.44 272 GLY A C 1
ATOM 2005 O O . GLY A 1 272 ? 29.655 17.704 -3.469 1.00 97.44 272 GLY A O 1
ATOM 2006 N N . LEU A 1 273 ? 31.061 16.631 -2.087 1.00 96.50 273 LEU A N 1
ATOM 2007 C CA . LEU A 1 273 ? 31.911 16.100 -3.156 1.00 96.50 273 LEU A CA 1
ATOM 2008 C C . LEU A 1 273 ? 31.278 14.876 -3.822 1.00 96.50 273 LEU A C 1
ATOM 2010 O O . LEU A 1 273 ? 31.410 14.719 -5.032 1.00 96.50 273 LEU A O 1
ATOM 2014 N N . GLU A 1 274 ? 30.528 14.070 -3.072 1.00 97.00 274 GLU A N 1
ATOM 2015 C CA . GLU A 1 274 ? 29.695 13.003 -3.627 1.00 97.00 274 GLU A CA 1
ATOM 2016 C C . GLU A 1 274 ? 28.689 13.556 -4.647 1.00 97.00 274 GLU A C 1
ATOM 2018 O O . GLU A 1 274 ? 28.643 13.082 -5.782 1.00 97.00 274 GLU A O 1
ATOM 2023 N N . CYS A 1 275 ? 27.970 14.631 -4.303 1.00 97.12 275 CYS A N 1
ATOM 2024 C CA . CYS A 1 275 ? 27.046 15.308 -5.217 1.00 97.12 275 CYS A CA 1
ATOM 2025 C C . CYS A 1 275 ? 27.732 15.782 -6.511 1.00 97.12 275 CYS A C 1
ATOM 2027 O O . CYS A 1 275 ? 27.172 15.643 -7.602 1.00 97.12 275 CYS A O 1
ATOM 2029 N N . VAL A 1 276 ? 28.952 16.327 -6.416 1.00 96.75 276 VAL A N 1
ATOM 2030 C CA . VAL A 1 276 ? 29.730 16.766 -7.590 1.00 96.75 276 VAL A CA 1
ATOM 2031 C C . VAL A 1 276 ? 30.098 15.582 -8.488 1.00 96.75 276 VAL A C 1
ATOM 2033 O O . VAL A 1 276 ? 29.995 15.692 -9.713 1.00 96.75 276 VAL A O 1
ATOM 2036 N N . GLU A 1 277 ? 30.498 14.449 -7.908 1.00 96.38 277 GLU A N 1
ATOM 2037 C CA . GLU A 1 277 ? 30.814 13.235 -8.668 1.00 96.38 277 GLU A CA 1
ATOM 2038 C C . GLU A 1 277 ? 29.574 12.630 -9.337 1.00 96.38 277 GLU A C 1
ATOM 2040 O O . GLU A 1 277 ? 29.636 12.263 -10.515 1.00 96.38 277 GLU A O 1
ATOM 2045 N N . ILE A 1 278 ? 28.430 12.600 -8.644 1.00 95.62 278 ILE A N 1
ATOM 2046 C CA . ILE A 1 278 ? 27.144 12.186 -9.224 1.00 95.62 278 ILE A CA 1
ATOM 2047 C C . ILE A 1 278 ? 26.802 13.083 -10.418 1.00 95.62 278 ILE A C 1
ATOM 2049 O O . ILE A 1 278 ? 26.586 12.585 -11.523 1.00 95.62 278 ILE A O 1
ATOM 2053 N N . ALA A 1 279 ? 26.843 14.408 -10.251 1.00 96.38 279 ALA A N 1
ATOM 2054 C CA . ALA A 1 279 ? 26.545 15.349 -11.330 1.00 96.38 279 ALA A CA 1
ATOM 2055 C C . ALA A 1 279 ? 27.493 15.189 -12.532 1.00 96.38 279 ALA A C 1
ATOM 2057 O O . ALA A 1 279 ? 27.065 15.295 -13.685 1.00 96.38 279 ALA A O 1
ATOM 2058 N N . ARG A 1 280 ? 28.782 14.903 -12.297 1.00 95.50 280 ARG A N 1
ATOM 2059 C CA . ARG A 1 280 ? 29.746 14.641 -13.376 1.00 95.50 280 ARG A CA 1
ATOM 2060 C C . ARG A 1 280 ? 29.378 13.388 -14.168 1.00 95.50 280 ARG A C 1
ATOM 2062 O O . ARG A 1 280 ? 29.419 13.436 -15.397 1.00 95.50 280 ARG A O 1
ATOM 2069 N N . ARG A 1 281 ? 28.984 12.308 -13.491 1.00 94.69 281 ARG A N 1
ATOM 2070 C CA . ARG A 1 281 ? 28.538 11.057 -14.128 1.00 94.69 281 ARG A CA 1
ATOM 2071 C C . ARG A 1 281 ? 27.255 11.253 -14.928 1.00 94.69 281 ARG A C 1
ATOM 2073 O O . ARG A 1 281 ? 27.204 10.838 -16.081 1.00 94.69 281 ARG A O 1
ATOM 2080 N N . ILE A 1 282 ? 26.275 11.978 -14.378 1.00 95.38 282 ILE A N 1
ATOM 2081 C CA . ILE A 1 282 ? 25.044 12.341 -15.099 1.00 95.38 282 ILE A CA 1
ATOM 2082 C C . ILE A 1 282 ? 25.389 13.089 -16.394 1.00 95.38 282 ILE A C 1
ATOM 2084 O O . ILE A 1 282 ? 24.895 12.748 -17.466 1.00 95.38 282 ILE A O 1
ATOM 2088 N N . ARG A 1 283 ? 26.293 14.078 -16.331 1.00 96.56 283 ARG A N 1
ATOM 2089 C CA . ARG A 1 283 ? 26.740 14.821 -17.523 1.00 96.56 283 ARG A CA 1
ATOM 2090 C C . ARG A 1 283 ? 27.455 13.940 -18.545 1.00 96.56 283 ARG A C 1
ATOM 2092 O O . ARG A 1 283 ? 27.293 14.175 -19.738 1.00 96.56 283 ARG A O 1
ATOM 2099 N N . GLN A 1 284 ? 28.248 12.965 -18.103 1.00 95.31 284 GLN A N 1
ATOM 2100 C CA . GLN A 1 284 ? 28.913 12.012 -18.995 1.00 95.31 284 GLN A CA 1
ATOM 2101 C C . GLN A 1 284 ? 27.898 11.107 -19.705 1.00 95.31 284 GLN A C 1
ATOM 2103 O O . GLN A 1 284 ? 27.974 10.969 -20.923 1.00 95.31 284 GLN A O 1
ATOM 2108 N N . LEU A 1 285 ? 26.916 10.563 -18.979 1.00 94.44 285 LEU A N 1
ATOM 2109 C CA . LEU A 1 285 ? 25.832 9.756 -19.554 1.00 94.44 285 LEU A CA 1
ATOM 2110 C C . LEU A 1 285 ? 24.983 10.563 -20.543 1.00 94.44 285 LEU A C 1
ATOM 2112 O O . LEU A 1 285 ? 24.683 10.080 -21.635 1.00 94.44 285 LEU A O 1
ATOM 2116 N N . ALA A 1 286 ? 24.668 11.815 -20.203 1.00 95.38 286 ALA A N 1
ATOM 2117 C CA . ALA A 1 286 ? 23.949 12.725 -21.089 1.00 95.38 286 ALA A CA 1
ATOM 2118 C C . ALA A 1 286 ? 24.750 13.064 -22.355 1.00 95.38 286 ALA A C 1
ATOM 2120 O O . ALA A 1 286 ? 24.206 13.043 -23.457 1.00 95.38 286 ALA A O 1
ATOM 2121 N N . ALA A 1 287 ? 26.058 13.311 -22.227 1.00 95.94 287 ALA A N 1
ATOM 2122 C CA . ALA A 1 287 ? 26.941 13.521 -23.375 1.00 95.94 287 ALA A CA 1
ATOM 2123 C C . ALA A 1 287 ? 27.058 12.272 -24.269 1.00 95.94 287 ALA A C 1
ATOM 2125 O O . ALA A 1 287 ? 27.254 12.405 -25.474 1.00 95.94 287 ALA A O 1
ATOM 2126 N N . ALA A 1 288 ? 26.895 11.075 -23.696 1.00 95.38 288 ALA A N 1
ATOM 2127 C CA . ALA A 1 288 ? 26.818 9.808 -24.423 1.00 95.38 288 ALA A CA 1
ATOM 2128 C C . ALA A 1 288 ? 25.428 9.528 -25.038 1.00 95.38 288 ALA A C 1
ATOM 2130 O O . ALA A 1 288 ? 25.240 8.489 -25.666 1.00 95.38 288 ALA A O 1
ATOM 2131 N N . GLY A 1 289 ? 24.465 10.444 -24.886 1.00 95.50 289 GLY A N 1
ATOM 2132 C CA . GLY A 1 289 ? 23.136 10.361 -25.495 1.00 95.50 289 GLY A CA 1
ATOM 2133 C C . GLY A 1 289 ? 22.033 9.811 -24.590 1.00 95.50 289 GLY A C 1
ATOM 2134 O O . GLY A 1 289 ? 20.918 9.620 -25.070 1.00 95.50 289 GLY A O 1
ATOM 2135 N N . THR A 1 290 ? 22.300 9.575 -23.300 1.00 94.88 290 THR A N 1
ATOM 2136 C CA . THR A 1 290 ? 21.261 9.153 -22.344 1.00 94.88 290 THR A CA 1
ATOM 2137 C C . THR A 1 290 ? 20.388 10.354 -21.960 1.00 94.88 290 THR A C 1
ATOM 2139 O O . THR A 1 290 ? 20.919 11.347 -21.459 1.00 94.88 290 THR A O 1
ATOM 2142 N N . PRO A 1 291 ? 19.063 10.310 -22.166 1.00 93.00 291 PRO A N 1
ATOM 2143 C CA . PRO A 1 291 ? 18.165 11.369 -21.712 1.00 93.00 291 PRO A CA 1
ATOM 2144 C C . PRO A 1 291 ? 18.215 11.548 -20.189 1.00 93.00 291 PRO A C 1
ATOM 2146 O O . PRO A 1 291 ? 18.345 10.568 -19.461 1.00 93.00 291 PRO A O 1
ATOM 2149 N N . PHE A 1 292 ? 18.081 12.781 -19.688 1.00 91.94 292 PHE A N 1
ATOM 2150 C CA . PHE A 1 292 ? 18.164 13.066 -18.244 1.00 91.94 292 PHE A CA 1
ATOM 2151 C C . PHE A 1 292 ? 17.107 12.341 -17.401 1.00 91.94 292 PHE A C 1
ATOM 2153 O O . PHE A 1 292 ? 17.347 12.069 -16.233 1.00 91.94 292 PHE A O 1
ATOM 2160 N N . ASP A 1 293 ? 15.947 12.035 -17.974 1.00 87.81 293 ASP A N 1
ATOM 2161 C CA . ASP A 1 293 ? 14.870 11.264 -17.347 1.00 87.81 293 ASP A CA 1
ATOM 2162 C C . ASP A 1 293 ? 15.127 9.746 -17.339 1.00 87.81 293 ASP A C 1
ATOM 2164 O O . ASP A 1 293 ? 14.317 8.990 -16.809 1.00 87.81 293 ASP A O 1
ATOM 2168 N N . SER A 1 294 ? 16.254 9.309 -17.908 1.00 85.62 294 SER A N 1
ATOM 2169 C CA . SER A 1 294 ? 16.728 7.920 -17.948 1.00 85.62 294 SER A CA 1
ATOM 2170 C C . SER A 1 294 ? 18.079 7.721 -17.241 1.00 85.62 294 SER A C 1
ATOM 2172 O O . SER A 1 294 ? 18.685 6.660 -17.403 1.00 85.62 294 SER A O 1
ATOM 2174 N N . VAL A 1 295 ? 18.569 8.730 -16.503 1.00 85.19 295 VAL A N 1
ATOM 2175 C CA . VAL A 1 295 ? 19.801 8.667 -15.690 1.00 85.19 295 VAL A CA 1
ATOM 2176 C C . VAL A 1 295 ? 19.487 8.360 -14.231 1.00 85.19 295 VAL A C 1
ATOM 2178 O O . VAL A 1 295 ? 18.514 8.943 -13.705 1.00 85.19 295 VAL A O 1
#

Sequence (295 aa):
MANIRVVATASNARQIEVAGEFLRDQIAHSEVVLISATRRAGDDLARAVCPTGHLGLHRLTITQLAAQLTPHLTPLSRLAAEALASRILHHALISQQLQYFKPVADLPGFAPALASTLSDLRLAGVTPAALAGAGPPASDLAVLLELFQSEPEARDLADLATVLHQAALAVEAGGHPLIGLPLLLLDPALPSRRHREFVRALAQKAPAVLATVLSGDEAGISTALGVSPEALRDADSRATLSRVRRFLFVPELPPAGPPDDSVQIFSAPGEGLECVEIARRIRQLAAAGTPFDSV

pLDDT: mean 91.71, std 6.7, range [53.97, 98.06]